Protein AF-A0A2N6NJZ2-F1 (afdb_monomer)

Organism: Beauveria bassiana (NCBI:txid176275)

Solvent-accessible surface area (backbone atoms only — not comparable to full-atom values): 13778 Å² total; per-residue (Å²): 112,69,44,76,41,41,63,70,52,54,52,50,48,62,69,64,75,53,86,62,46,53,55,54,51,56,74,52,29,42,64,30,90,81,32,30,24,29,39,51,65,62,53,49,50,54,50,50,58,59,46,68,73,33,91,92,53,85,87,74,81,66,58,45,74,70,50,70,47,94,94,34,39,36,36,28,38,44,71,66,88,73,79,50,68,48,79,43,78,50,95,76,85,82,82,83,64,63,96,80,25,53,57,61,56,64,47,60,81,46,98,64,94,82,88,86,81,85,70,79,62,39,74,52,80,39,65,34,60,48,37,69,63,45,98,86,65,52,59,43,74,76,61,76,65,56,44,81,45,73,41,79,45,84,82,30,37,38,38,35,38,40,33,62,43,65,54,62,50,71,36,84,86,75,77,42,80,43,82,45,93,57,70,84,40,59,35,24,48,22,40,41,37,33,38,54,69,57,53,52,52,39,70,75,40,55,84,47,46,64,60,49,40,54,74,55,36,70,69,53,68,80,59,36,56,68,79,66,77,94

Radius of gyration: 21.69 Å; Cα contacts (8 Å, |Δi|>4): 333; chains: 1; bounding box: 51×41×62 Å

Foldseek 3Di:
DKDKAAPVNLVVQVVVPQPCLSVQQQVQWFAADRITIHDPVSNVQSVVVSQVVDPVHDDDPQWAWAADDPVFWTWTFRPPPPTDIDIDGHPDDDFPPPDPTPVVVNCVVPDDDDDDDDDQKDKDKFKLFFADQDPVRDTHHPDDQRDWDWQDFPQKIKIWHKGFDFPFDCDPPVNHGDGDPDDGGIITIMMMMHGPVVVVVCVVPVVCQVVVCCVRPNPPCVRDPSVRSD

Nearest PDB structures (foldseek):
  4j34-assembly1_A  TM=8.068E-01  e=2.729E-11  Saccharomyces cerevisiae S288C
  4j33-assembly1_A  TM=7.878E-01  e=2.729E-11  Saccharomyces cerevisiae S288C
  8weq-assembly1_A  TM=6.249E-01  e=6.782E-03  Arthrobacter sp. PAMC25564
  6pvi-assembly1_A  TM=6.069E-01  e=7.710E-02  Penicillium fellutanum
  7ouj-assembly1_AAA  TM=5.854E-01  e=5.142E-02  Streptomyces collinus

InterPro domains:
  IPR036188 FAD/NAD(P)-binding domain superfamily [G3DSA:3.50.50.60] (1-230)
  IPR036188 FAD/NAD(P)-binding domain superfamily [SSF51905] (6-116)

Mean predicted aligned error: 7.93 Å

pLDDT: mean 84.84, std 14.07, range [43.28, 96.31]

Structure (mmCIF, N/CA/C/O backbone):
data_AF-A0A2N6NJZ2-F1
#
_entry.id   AF-A0A2N6NJZ2-F1
#
loop_
_atom_site.group_PDB
_atom_site.id
_atom_site.type_symbol
_atom_site.label_atom_id
_atom_site.label_alt_id
_atom_site.label_comp_id
_atom_site.label_asym_id
_atom_site.label_entity_id
_atom_site.label_seq_id
_atom_site.pdbx_PDB_ins_code
_atom_site.Cartn_x
_atom_site.Cartn_y
_atom_site.Cartn_z
_atom_site.occupancy
_atom_site.B_iso_or_equiv
_atom_site.auth_seq_id
_atom_site.auth_comp_id
_atom_site.auth_asym_id
_atom_site.auth_atom_id
_atom_site.pdbx_PDB_model_num
ATOM 1 N N . MET A 1 1 ? 1.590 5.007 -4.164 1.00 72.56 1 MET A N 1
ATOM 2 C CA . MET A 1 1 ? 1.412 3.550 -4.275 1.00 72.56 1 MET A CA 1
ATOM 3 C C . MET A 1 1 ? 0.002 3.205 -4.714 1.00 72.56 1 MET A C 1
ATOM 5 O O . MET A 1 1 ? -0.955 3.695 -4.119 1.00 72.56 1 MET A O 1
ATOM 9 N N . ASN A 1 2 ? -0.114 2.341 -5.722 1.00 83.88 2 ASN A N 1
ATOM 10 C CA . ASN A 1 2 ? -1.396 1.798 -6.165 1.00 83.88 2 ASN A CA 1
ATOM 11 C C . ASN A 1 2 ? -1.626 0.395 -5.619 1.00 83.88 2 ASN A C 1
ATOM 13 O O . ASN A 1 2 ? -0.690 -0.378 -5.433 1.00 83.88 2 ASN A O 1
ATOM 17 N N . LEU A 1 3 ? -2.897 0.056 -5.447 1.00 89.25 3 LEU A N 1
ATOM 18 C CA . LEU A 1 3 ? -3.375 -1.270 -5.107 1.00 89.25 3 LEU A CA 1
ATOM 19 C C . LEU A 1 3 ? -4.269 -1.797 -6.216 1.00 89.25 3 LEU A C 1
ATOM 21 O O . LEU A 1 3 ? -4.911 -1.048 -6.954 1.00 89.25 3 LEU A O 1
ATOM 25 N N . THR A 1 4 ? -4.333 -3.120 -6.276 1.00 92.12 4 THR A N 1
ATOM 26 C CA . THR A 1 4 ? -5.306 -3.833 -7.092 1.00 92.12 4 THR A CA 1
ATOM 27 C C . THR A 1 4 ? -6.411 -4.368 -6.189 1.00 92.12 4 THR A C 1
ATOM 29 O O . THR A 1 4 ? -6.153 -5.194 -5.313 1.00 92.12 4 THR A O 1
ATOM 32 N N . ILE A 1 5 ? -7.648 -3.923 -6.398 1.00 94.06 5 ILE A N 1
ATOM 33 C CA . ILE A 1 5 ? -8.829 -4.481 -5.740 1.00 94.06 5 ILE A CA 1
ATOM 34 C C . ILE A 1 5 ? -9.387 -5.589 -6.630 1.00 94.06 5 ILE A C 1
ATOM 36 O O . ILE A 1 5 ? -9.861 -5.337 -7.737 1.00 94.06 5 ILE A O 1
ATOM 40 N N . SER A 1 6 ? -9.352 -6.816 -6.117 1.00 94.56 6 SER A N 1
ATOM 41 C CA . SER A 1 6 ? -9.988 -7.976 -6.741 1.00 94.56 6 SER A CA 1
ATOM 42 C C . SER A 1 6 ? -11.435 -8.151 -6.285 1.00 94.56 6 SER A C 1
ATOM 44 O O . SER A 1 6 ? -11.926 -7.455 -5.391 1.00 94.56 6 SER A O 1
ATOM 46 N N . GLU A 1 7 ? -12.112 -9.156 -6.835 1.00 93.81 7 GLU A N 1
ATOM 47 C CA . GLU A 1 7 ? -13.494 -9.503 -6.489 1.00 93.81 7 GLU A CA 1
ATOM 48 C C . GLU A 1 7 ? -13.724 -9.708 -4.982 1.00 93.81 7 GLU A C 1
ATOM 50 O O . GLU A 1 7 ? -14.782 -9.355 -4.462 1.00 93.81 7 GLU A O 1
ATOM 55 N N . ARG A 1 8 ? -12.724 -10.196 -4.232 1.00 95.31 8 ARG A N 1
ATOM 56 C CA . ARG A 1 8 ? -12.838 -10.311 -2.767 1.00 95.31 8 ARG A CA 1
ATOM 57 C C . ARG A 1 8 ? -12.966 -8.943 -2.095 1.00 95.31 8 ARG A C 1
ATOM 59 O O . ARG A 1 8 ? -13.812 -8.781 -1.218 1.00 95.31 8 ARG A O 1
ATOM 66 N N . GLY A 1 9 ? -12.162 -7.970 -2.523 1.00 95.19 9 GLY A N 1
ATOM 67 C CA . GLY A 1 9 ? -12.218 -6.600 -2.013 1.00 95.19 9 GLY A CA 1
ATOM 68 C C . GLY A 1 9 ? -13.512 -5.898 -2.421 1.00 95.19 9 GLY A C 1
ATOM 69 O O . GLY A 1 9 ? -14.191 -5.329 -1.573 1.00 95.19 9 GLY A O 1
ATOM 70 N N . MET A 1 10 ? -13.929 -6.039 -3.683 1.00 93.88 10 MET A N 1
ATOM 71 C CA . MET A 1 10 ? -15.207 -5.492 -4.161 1.00 93.88 10 MET A CA 1
ATOM 72 C C . MET A 1 10 ? -16.406 -6.082 -3.409 1.00 93.88 10 MET A C 1
ATOM 74 O O . MET A 1 10 ? -17.326 -5.359 -3.027 1.00 93.88 10 MET A O 1
ATOM 78 N N . LYS A 1 11 ? -16.388 -7.390 -3.128 1.00 94.56 11 LYS A N 1
ATOM 79 C CA . LYS A 1 11 ? -17.417 -8.049 -2.317 1.00 94.56 11 LYS A CA 1
ATOM 80 C C . LYS A 1 11 ? -17.428 -7.549 -0.872 1.00 94.56 11 LYS A C 1
ATOM 82 O O . LYS A 1 11 ? -18.509 -7.413 -0.308 1.00 94.56 11 LYS A O 1
ATOM 87 N N . ALA A 1 12 ? -16.266 -7.280 -0.277 1.00 95.50 12 ALA A N 1
ATOM 88 C CA . ALA A 1 12 ? -16.186 -6.691 1.059 1.00 95.50 12 ALA A CA 1
ATOM 89 C C . ALA A 1 12 ? -16.774 -5.270 1.081 1.00 95.50 12 ALA A C 1
ATOM 91 O O . ALA A 1 12 ? -17.603 -4.981 1.937 1.00 95.50 12 ALA A O 1
ATOM 92 N N . LEU A 1 13 ? -16.443 -4.433 0.090 1.00 94.81 13 LEU A N 1
ATOM 93 C CA . LEU A 1 13 ? -17.015 -3.089 -0.060 1.00 94.81 13 LEU A CA 1
ATOM 94 C C . LEU A 1 13 ? -18.542 -3.127 -0.227 1.00 94.81 13 LEU A C 1
ATOM 96 O O . LEU A 1 13 ? -19.244 -2.356 0.416 1.00 94.81 13 LEU A O 1
ATOM 100 N N . ARG A 1 14 ? -19.074 -4.072 -1.018 1.00 93.31 14 ARG A N 1
ATOM 101 C CA . ARG A 1 14 ? -20.530 -4.290 -1.148 1.00 93.31 14 ARG A CA 1
ATOM 102 C C . ARG A 1 14 ? -21.203 -4.634 0.180 1.00 93.31 14 ARG A C 1
ATOM 104 O O . ARG A 1 14 ? -22.321 -4.203 0.425 1.00 93.31 14 ARG A O 1
ATOM 111 N N . LYS A 1 15 ? -20.530 -5.418 1.023 1.00 95.00 15 LYS A N 1
ATOM 112 C CA . LYS A 1 15 ? -21.045 -5.856 2.328 1.00 95.00 15 LYS A CA 1
ATOM 113 C C . LYS A 1 15 ? -20.959 -4.797 3.425 1.00 95.00 15 LYS A C 1
ATOM 115 O O . LYS A 1 15 ? -21.495 -5.031 4.498 1.00 95.00 15 LYS A O 1
ATOM 120 N N . ALA A 1 16 ? -20.284 -3.674 3.186 1.00 91.31 16 ALA A N 1
ATOM 121 C CA . ALA A 1 16 ? -20.210 -2.593 4.165 1.00 91.31 16 ALA A CA 1
ATOM 122 C C . ALA A 1 16 ? -21.545 -1.839 4.321 1.00 91.31 16 ALA A C 1
ATOM 124 O O . ALA A 1 16 ? -21.671 -1.036 5.240 1.00 91.31 16 ALA A O 1
ATOM 125 N N . GLU A 1 17 ? -22.507 -2.069 3.413 1.00 86.94 17 GLU A N 1
ATOM 126 C CA . GLU A 1 17 ? -23.847 -1.455 3.417 1.00 86.94 17 GLU A CA 1
ATOM 127 C C . GLU A 1 17 ? -23.816 0.084 3.482 1.00 86.94 17 GLU A C 1
ATOM 129 O O . GLU A 1 17 ? -24.785 0.728 3.872 1.00 86.94 17 GLU A O 1
ATOM 134 N N . GLN A 1 18 ? -22.698 0.685 3.060 1.00 89.12 18 GLN A N 1
ATOM 135 C CA . GLN A 1 18 ? -22.542 2.129 2.962 1.00 89.12 18 GLN A CA 1
ATOM 136 C C . GLN A 1 18 ? -23.033 2.618 1.598 1.00 89.12 18 GLN A C 1
ATOM 138 O O . GLN A 1 18 ? -22.519 2.144 0.573 1.00 89.12 18 GLN A O 1
ATOM 143 N N . PRO A 1 19 ? -23.979 3.576 1.560 1.00 82.56 19 PRO A N 1
ATOM 144 C CA . PRO A 1 19 ? -24.399 4.209 0.320 1.00 82.56 19 PRO A CA 1
ATOM 145 C C . PRO A 1 19 ? -23.190 4.784 -0.424 1.00 82.56 19 PRO A C 1
ATOM 147 O O . PRO A 1 19 ? -22.307 5.414 0.165 1.00 82.56 19 PRO A O 1
ATOM 150 N N . ASP A 1 20 ? -23.136 4.518 -1.726 1.00 88.50 20 ASP A N 1
ATOM 151 C CA . ASP A 1 20 ? -22.154 5.052 -2.672 1.00 88.50 20 ASP A CA 1
ATOM 152 C C . ASP A 1 20 ? -20.680 4.676 -2.442 1.00 88.50 20 ASP A C 1
ATOM 154 O O . ASP A 1 20 ? -19.854 5.006 -3.287 1.00 88.50 20 ASP A O 1
ATOM 158 N N . LEU A 1 21 ? -20.308 3.941 -1.382 1.00 91.69 21 LEU A N 1
ATOM 159 C CA . LEU A 1 21 ? -18.902 3.589 -1.118 1.00 91.69 21 LEU A CA 1
ATOM 160 C C . LEU A 1 21 ? -18.277 2.817 -2.288 1.00 91.69 21 LEU A C 1
ATOM 162 O O . LEU A 1 21 ? -17.210 3.185 -2.780 1.00 91.69 21 LEU A O 1
ATOM 166 N N . LEU A 1 22 ? -18.946 1.759 -2.759 1.00 92.44 22 LEU A N 1
ATOM 167 C CA . LEU A 1 22 ? -18.450 0.992 -3.902 1.00 92.44 22 LEU A CA 1
ATOM 168 C C . LEU A 1 22 ? -18.348 1.873 -5.153 1.00 92.44 22 LEU A C 1
ATOM 170 O O . LEU A 1 22 ? -17.356 1.784 -5.872 1.00 92.44 22 LEU A O 1
ATOM 174 N N . GLN A 1 23 ? -19.351 2.718 -5.397 1.00 91.06 23 GLN A N 1
ATOM 175 C CA . GLN A 1 23 ? -19.376 3.582 -6.572 1.00 91.06 23 GLN A CA 1
ATOM 176 C C . GLN A 1 23 ? -18.239 4.610 -6.525 1.00 91.06 23 GLN A C 1
ATOM 178 O O . GLN A 1 23 ? -17.495 4.725 -7.492 1.00 91.06 23 GLN A O 1
ATOM 183 N N . ARG A 1 24 ? -18.005 5.253 -5.371 1.00 89.56 24 ARG A N 1
ATOM 184 C CA . ARG A 1 24 ? -16.864 6.156 -5.137 1.00 89.56 24 ARG A CA 1
ATOM 185 C C . ARG A 1 24 ? -15.530 5.471 -5.424 1.00 89.56 24 ARG A C 1
ATOM 187 O O . ARG A 1 24 ? -14.671 6.049 -6.089 1.00 89.56 24 ARG A O 1
ATOM 194 N N . VAL A 1 25 ? -15.361 4.233 -4.953 1.00 91.44 25 VAL A N 1
ATOM 195 C CA . VAL A 1 25 ? -14.152 3.442 -5.218 1.00 91.44 25 VAL A CA 1
ATOM 196 C C . VAL A 1 25 ? -14.014 3.147 -6.712 1.00 91.44 25 VAL A C 1
ATOM 198 O O . VAL A 1 25 ? -12.937 3.363 -7.261 1.00 91.44 25 VAL A O 1
ATOM 201 N N . ILE A 1 26 ? -15.078 2.716 -7.395 1.00 90.44 26 ILE A N 1
ATOM 202 C CA . ILE A 1 26 ? -15.067 2.460 -8.846 1.00 90.44 26 ILE A CA 1
ATOM 203 C C . ILE A 1 26 ? -14.712 3.734 -9.628 1.00 90.44 26 ILE A C 1
ATOM 205 O O . ILE A 1 26 ? -13.840 3.699 -10.497 1.00 90.44 26 ILE A O 1
ATOM 209 N N . ASP A 1 27 ? -15.306 4.875 -9.282 1.00 88.06 27 ASP A N 1
ATOM 210 C CA . ASP A 1 27 ? -15.088 6.156 -9.962 1.00 88.06 27 ASP A CA 1
ATOM 211 C C . ASP A 1 27 ? -13.651 6.672 -9.783 1.00 88.06 27 ASP A C 1
ATOM 213 O O . ASP A 1 27 ? -13.058 7.267 -10.698 1.00 88.06 27 ASP A O 1
ATOM 217 N N . ALA A 1 28 ? -13.064 6.414 -8.613 1.00 86.12 28 ALA A N 1
ATOM 218 C CA . ALA A 1 28 ? -11.666 6.694 -8.306 1.00 86.12 28 ALA A CA 1
ATOM 219 C C . ALA A 1 28 ? -10.685 5.679 -8.925 1.00 86.12 28 ALA A C 1
ATOM 221 O O . ALA A 1 28 ? -9.491 5.962 -8.989 1.00 86.12 28 ALA A O 1
ATOM 222 N N . SER A 1 29 ? -11.169 4.538 -9.422 1.00 89.94 29 SER A N 1
ATOM 223 C CA . SER A 1 29 ? -10.338 3.444 -9.935 1.00 89.94 29 SER A CA 1
ATOM 224 C C . SER A 1 29 ? -10.217 3.421 -11.458 1.00 89.94 29 SER A C 1
ATOM 226 O O . SER A 1 29 ? -11.024 4.003 -12.185 1.00 89.94 29 SER A O 1
ATOM 228 N N . ILE A 1 30 ? -9.225 2.692 -11.965 1.00 89.69 30 ILE A N 1
ATOM 229 C CA . ILE A 1 30 ? -9.126 2.293 -13.371 1.00 89.69 30 ILE A CA 1
ATOM 230 C C . ILE A 1 30 ? -9.423 0.795 -13.466 1.00 89.69 30 ILE A C 1
ATOM 232 O O . ILE A 1 30 ? -8.696 0.002 -12.865 1.00 89.69 30 ILE A O 1
ATOM 236 N N . PRO A 1 31 ? -10.472 0.382 -14.195 1.00 90.12 31 PRO A N 1
ATOM 237 C CA . PRO A 1 31 ? -10.775 -1.030 -14.360 1.00 90.12 31 PRO A CA 1
ATOM 238 C C . PRO A 1 31 ? -9.770 -1.692 -15.304 1.00 90.12 31 PRO A C 1
ATOM 240 O O . PRO A 1 31 ? -9.423 -1.135 -16.349 1.00 90.12 31 PRO A O 1
ATOM 243 N N . PHE A 1 32 ? -9.336 -2.900 -14.965 1.00 86.00 32 PHE A N 1
ATOM 244 C CA . PHE A 1 32 ? -8.579 -3.764 -15.863 1.00 86.00 32 PHE A CA 1
ATOM 245 C C . PHE A 1 32 ? -8.960 -5.223 -15.611 1.00 86.00 32 PHE A C 1
ATOM 247 O O . PHE A 1 32 ? -8.916 -5.705 -14.479 1.00 86.00 32 PHE A O 1
ATOM 254 N N . GLU A 1 33 ? -9.368 -5.919 -16.673 1.00 83.69 33 GLU A N 1
ATOM 255 C CA . GLU A 1 33 ? -9.971 -7.255 -16.589 1.00 83.69 33 GLU A CA 1
ATOM 256 C C . GLU A 1 33 ? -11.087 -7.316 -15.522 1.00 83.69 33 GLU A C 1
ATOM 258 O O . GLU A 1 33 ? -12.095 -6.625 -15.646 1.00 83.69 33 GLU A O 1
ATOM 263 N N . ASN A 1 34 ? -10.892 -8.112 -14.463 1.00 87.00 34 ASN A N 1
ATOM 264 C CA . ASN A 1 34 ? -11.818 -8.289 -13.340 1.00 87.00 34 ASN A CA 1
ATOM 265 C C . ASN A 1 34 ? -11.349 -7.578 -12.057 1.00 87.00 34 ASN A C 1
ATOM 267 O O . ASN A 1 34 ? -11.788 -7.920 -10.957 1.00 87.00 34 ASN A O 1
ATOM 271 N N . ASN A 1 35 ? -10.422 -6.627 -12.181 1.00 92.19 35 ASN A N 1
ATOM 272 C CA . ASN A 1 35 ? -9.838 -5.905 -11.061 1.00 92.19 35 ASN A CA 1
ATOM 273 C C . ASN A 1 35 ? -9.949 -4.387 -11.243 1.00 92.19 35 ASN A C 1
ATOM 275 O O . ASN A 1 35 ? -10.186 -3.867 -12.335 1.00 92.19 35 ASN A O 1
ATOM 279 N N . LEU A 1 36 ? -9.737 -3.668 -10.144 1.00 93.00 36 LEU A N 1
ATOM 280 C CA . LEU A 1 36 ? -9.659 -2.213 -10.114 1.00 93.00 36 LEU A CA 1
ATOM 281 C C . LEU A 1 36 ? -8.265 -1.784 -9.657 1.00 93.00 36 LEU A C 1
ATOM 283 O O . LEU A 1 36 ? -7.798 -2.232 -8.613 1.00 93.00 36 LEU A O 1
ATOM 287 N N . ALA A 1 37 ? -7.616 -0.897 -10.405 1.00 92.38 37 ALA A N 1
ATOM 288 C CA . ALA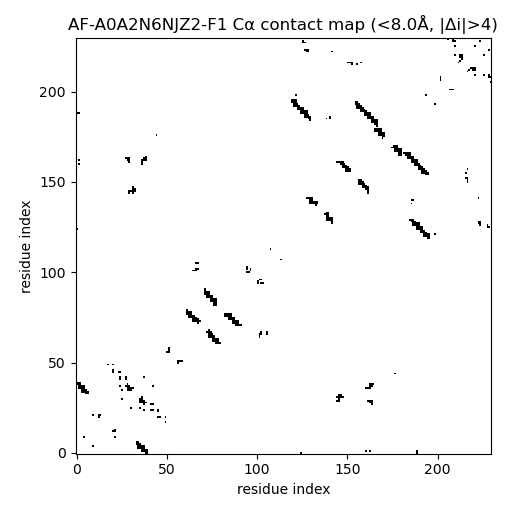 A 1 37 ? -6.428 -0.185 -9.952 1.00 92.38 37 ALA A CA 1
ATOM 289 C C . ALA A 1 37 ? -6.848 1.109 -9.253 1.00 92.38 37 ALA A C 1
ATOM 291 O O . ALA A 1 37 ? -7.526 1.940 -9.857 1.00 92.38 37 ALA A O 1
ATOM 292 N N . ILE A 1 38 ? -6.423 1.300 -8.010 1.00 90.62 38 ILE A N 1
ATOM 293 C CA . ILE A 1 38 ? -6.717 2.500 -7.223 1.00 90.62 38 ILE A CA 1
ATOM 294 C C . ILE A 1 38 ? -5.487 2.928 -6.433 1.00 90.62 38 ILE A C 1
ATOM 296 O O . ILE A 1 38 ? -4.709 2.092 -5.982 1.00 90.62 38 ILE A O 1
ATOM 300 N N . ASP A 1 39 ? -5.312 4.228 -6.242 1.00 87.56 39 ASP A N 1
ATOM 301 C CA . ASP A 1 39 ? -4.294 4.751 -5.336 1.00 87.56 39 ASP A CA 1
ATOM 302 C C . ASP A 1 39 ? -4.671 4.492 -3.863 1.00 87.56 39 ASP A C 1
ATOM 304 O O . ASP A 1 39 ? -5.828 4.674 -3.469 1.00 87.56 39 ASP A O 1
ATOM 308 N N . CYS A 1 40 ? -3.697 4.094 -3.033 1.00 87.00 40 CYS A N 1
ATOM 309 C CA . CYS A 1 40 ? -3.917 3.816 -1.607 1.00 87.00 40 CYS A CA 1
ATOM 310 C C . CYS A 1 40 ? -4.610 4.977 -0.884 1.00 87.00 40 CYS A C 1
ATOM 312 O O . CYS A 1 40 ? -5.516 4.751 -0.085 1.00 87.00 40 CYS A O 1
ATOM 314 N N . LYS A 1 41 ? -4.194 6.221 -1.155 1.00 85.25 41 LYS A N 1
ATOM 315 C CA . LYS A 1 41 ? -4.762 7.410 -0.513 1.00 85.25 41 LYS A CA 1
ATOM 316 C C . LYS A 1 41 ? -6.210 7.601 -0.946 1.00 85.25 41 LYS A C 1
ATOM 318 O O . LYS A 1 41 ? -7.052 7.884 -0.102 1.00 85.25 41 LYS A O 1
ATOM 323 N N . GLY A 1 42 ? -6.504 7.402 -2.231 1.00 84.31 42 GLY A N 1
ATOM 324 C CA . GLY A 1 42 ? -7.866 7.478 -2.761 1.00 84.31 42 GLY A CA 1
ATOM 325 C C . GLY A 1 42 ? -8.815 6.482 -2.090 1.00 84.31 42 GLY A C 1
ATOM 326 O O . GLY A 1 42 ? -9.907 6.863 -1.670 1.00 84.31 42 GLY A O 1
ATOM 327 N N . LEU A 1 43 ? -8.379 5.228 -1.925 1.00 90.56 43 LEU A N 1
ATOM 328 C CA . LEU A 1 43 ? -9.155 4.212 -1.209 1.00 90.56 43 LEU A CA 1
ATOM 329 C C . LEU A 1 43 ? -9.346 4.582 0.269 1.00 90.56 43 LEU A C 1
ATOM 331 O O . LEU A 1 43 ? -10.461 4.505 0.777 1.00 90.56 43 LEU A O 1
ATOM 335 N N . THR A 1 44 ? -8.278 5.004 0.949 1.00 91.19 44 THR A N 1
ATOM 336 C CA . THR A 1 44 ? -8.335 5.378 2.367 1.00 91.19 44 THR A CA 1
ATOM 337 C C . THR A 1 44 ? -9.248 6.579 2.610 1.00 91.19 44 THR A C 1
ATOM 339 O O . THR A 1 44 ? -10.078 6.492 3.508 1.00 91.19 44 THR A O 1
ATOM 342 N N . CYS A 1 45 ? -9.168 7.653 1.807 1.00 87.31 45 CYS A N 1
ATOM 343 C CA . CYS A 1 45 ? -10.104 8.784 1.921 1.00 87.31 45 CYS A CA 1
ATOM 344 C C . CYS A 1 45 ? -11.552 8.289 1.757 1.00 87.31 45 CYS A C 1
ATOM 346 O O . CYS A 1 45 ? -12.373 8.536 2.627 1.00 87.31 45 CYS A O 1
ATOM 348 N N . ALA A 1 46 ? -11.856 7.495 0.719 1.00 89.12 46 ALA A N 1
ATOM 349 C CA . ALA A 1 46 ? -13.221 7.007 0.491 1.00 89.12 46 ALA A CA 1
ATOM 350 C C . ALA A 1 46 ? -13.775 6.169 1.661 1.00 89.12 46 ALA A C 1
ATOM 352 O O . ALA A 1 46 ? -14.974 6.225 1.956 1.00 89.12 46 ALA A O 1
ATOM 353 N N . LEU A 1 47 ? -12.917 5.388 2.325 1.00 92.69 47 LEU A N 1
ATOM 354 C CA . LEU A 1 47 ? -13.280 4.628 3.520 1.00 92.69 47 LEU A CA 1
ATOM 355 C C . LEU A 1 47 ? -13.490 5.543 4.731 1.00 92.69 47 LEU A C 1
ATOM 357 O O . LEU A 1 47 ? -14.492 5.384 5.420 1.00 92.69 47 LEU A O 1
ATOM 361 N N . LEU A 1 48 ? -12.589 6.499 4.970 1.00 91.88 48 LEU A N 1
ATOM 362 C CA . LEU A 1 48 ? -12.692 7.451 6.079 1.00 91.88 48 LEU A CA 1
ATOM 363 C C . LEU A 1 48 ? -13.933 8.337 5.951 1.00 91.88 48 LEU A C 1
ATOM 365 O O . LEU A 1 48 ? -14.681 8.433 6.914 1.00 91.88 48 LEU A O 1
ATOM 369 N N . ASP A 1 49 ? -14.215 8.873 4.762 1.00 88.81 49 ASP A N 1
ATOM 370 C CA . ASP A 1 49 ? -15.419 9.672 4.496 1.00 88.81 49 ASP A CA 1
ATOM 371 C C . ASP A 1 49 ? -16.698 8.865 4.779 1.00 88.81 49 ASP A C 1
ATOM 373 O O . ASP A 1 49 ? -17.688 9.380 5.295 1.00 88.81 49 ASP A O 1
ATOM 377 N N . SER A 1 50 ? -16.678 7.563 4.464 1.00 90.56 50 SER A N 1
ATOM 378 C CA . SER A 1 50 ? -17.813 6.674 4.741 1.00 90.56 50 SER A CA 1
ATOM 379 C C . SER A 1 50 ? -17.959 6.364 6.232 1.00 90.56 50 SER A C 1
ATOM 381 O O . SER A 1 50 ? -19.073 6.153 6.696 1.00 90.56 50 SER A O 1
ATOM 383 N N . LEU A 1 51 ? -16.855 6.321 6.982 1.00 91.69 51 LEU A N 1
ATOM 384 C CA . LEU A 1 51 ? -16.876 6.131 8.433 1.00 91.69 51 LEU A CA 1
ATOM 385 C C . LEU A 1 51 ? -17.315 7.402 9.166 1.00 91.69 51 LEU A C 1
ATOM 387 O O . LEU A 1 51 ? -18.063 7.301 10.131 1.00 91.69 51 LEU A O 1
ATOM 391 N N . ASP A 1 52 ? -16.886 8.575 8.702 1.00 89.62 52 ASP A N 1
ATOM 392 C CA . ASP A 1 52 ? -17.232 9.873 9.294 1.00 89.62 52 ASP A CA 1
ATOM 393 C C . ASP A 1 52 ? -18.727 10.207 9.134 1.00 89.62 52 ASP A C 1
ATOM 395 O O . ASP A 1 52 ? -19.346 10.809 10.009 1.00 89.62 52 ASP A O 1
ATOM 399 N N . ALA A 1 53 ? -19.358 9.710 8.065 1.00 89.38 53 ALA A N 1
ATOM 400 C CA . ALA A 1 53 ? -20.803 9.815 7.864 1.00 89.38 53 ALA A CA 1
ATOM 401 C C . ALA A 1 53 ? -21.641 9.015 8.888 1.00 89.38 53 ALA A C 1
ATOM 403 O O . ALA A 1 53 ? -22.857 9.214 8.981 1.00 89.38 53 ALA A O 1
ATOM 404 N N . LEU A 1 54 ? -21.031 8.099 9.649 1.00 91.50 54 LEU A N 1
ATOM 405 C CA . LEU A 1 54 ? -21.723 7.257 10.623 1.00 91.50 54 LEU A CA 1
ATOM 406 C C . LEU A 1 54 ? -21.709 7.899 12.011 1.00 91.50 54 LEU A C 1
ATOM 408 O O . LEU A 1 54 ? -20.690 7.939 12.693 1.00 91.50 54 LEU A O 1
ATOM 412 N N . SER A 1 55 ? -22.882 8.315 12.496 1.00 94.00 55 SER A N 1
ATOM 413 C CA . SER A 1 55 ? -23.026 9.045 13.768 1.00 94.00 55 SER A CA 1
ATOM 414 C C . SER A 1 55 ? -22.567 8.279 15.017 1.00 94.00 55 SER A C 1
ATOM 416 O O . SER A 1 55 ? -22.375 8.870 16.078 1.00 94.00 55 SER A O 1
ATOM 418 N N . ASN A 1 56 ? -22.456 6.953 14.931 1.00 95.88 56 ASN A N 1
ATOM 419 C CA . ASN A 1 56 ? -22.012 6.078 16.015 1.00 95.88 56 ASN A CA 1
ATOM 420 C C . ASN A 1 56 ? -20.502 5.785 15.982 1.00 95.88 56 ASN A C 1
ATOM 422 O O . ASN A 1 56 ? -20.019 5.045 16.838 1.00 95.88 56 ASN A O 1
ATOM 426 N N . ILE A 1 57 ? -19.768 6.337 15.015 1.00 94.44 57 ILE A N 1
ATOM 427 C CA . ILE A 1 57 ? -18.320 6.196 14.892 1.00 94.44 57 ILE A CA 1
ATOM 428 C C . ILE A 1 57 ? -17.676 7.551 15.179 1.00 94.44 57 ILE A C 1
ATOM 430 O O . ILE A 1 57 ? -18.182 8.600 14.800 1.00 94.44 57 ILE A O 1
ATOM 434 N N . LYS A 1 58 ? -16.555 7.529 15.899 1.00 93.88 58 LYS A N 1
ATOM 435 C CA . LYS A 1 58 ? -15.709 8.703 16.126 1.00 93.88 58 LYS A CA 1
ATOM 436 C C . LYS A 1 58 ? -14.289 8.346 15.734 1.00 93.88 58 LYS A C 1
ATOM 438 O O . LYS A 1 58 ? -13.787 7.301 16.149 1.00 93.88 58 LYS A O 1
ATOM 443 N N . ILE A 1 59 ? -13.662 9.207 14.946 1.00 92.69 59 ILE A N 1
ATOM 444 C CA . ILE A 1 59 ? -12.300 9.016 14.454 1.00 92.69 59 ILE A CA 1
ATOM 445 C C . ILE A 1 59 ? -11.392 9.996 15.195 1.00 92.69 59 ILE A C 1
ATOM 447 O O . ILE A 1 59 ? -11.659 11.194 15.228 1.00 92.69 59 ILE A O 1
ATOM 451 N N . PHE A 1 60 ? -10.322 9.479 15.797 1.00 90.69 60 PHE A N 1
ATOM 452 C CA . PHE A 1 60 ? -9.331 10.272 16.521 1.00 90.69 60 PHE A CA 1
ATOM 453 C C . PHE A 1 60 ? -7.980 10.138 15.814 1.00 90.69 60 PHE A C 1
ATOM 455 O O . PHE A 1 60 ? -7.346 9.084 15.865 1.00 90.69 60 PHE A O 1
ATOM 462 N N . PHE A 1 61 ? -7.557 11.193 15.117 1.00 90.12 61 PHE A N 1
ATOM 463 C CA . PHE A 1 61 ? -6.227 11.276 14.503 1.00 90.12 61 PHE A CA 1
ATOM 464 C C . PHE A 1 61 ? -5.180 11.714 15.533 1.00 90.12 61 PHE A C 1
ATOM 466 O O . PHE A 1 61 ? -5.540 12.244 16.578 1.00 90.12 61 PHE A O 1
ATOM 473 N N . ASN A 1 62 ? -3.894 11.493 15.252 1.00 88.25 62 ASN A N 1
ATOM 474 C CA . ASN A 1 62 ? -2.770 11.832 16.146 1.00 88.25 62 ASN A CA 1
ATOM 475 C C . ASN A 1 62 ? -2.809 11.131 17.521 1.00 88.25 62 ASN A C 1
ATOM 477 O O . ASN A 1 62 ? -2.185 11.585 18.470 1.00 88.25 62 ASN A O 1
ATOM 481 N N . HIS A 1 63 ? -3.525 10.008 17.629 1.00 90.00 63 HIS A N 1
ATOM 482 C CA . HIS A 1 63 ? -3.588 9.188 18.840 1.00 90.00 63 HIS A CA 1
ATOM 483 C C . HIS A 1 63 ? -2.805 7.895 18.624 1.00 90.00 63 HIS A C 1
ATOM 485 O O . HIS A 1 63 ? -3.298 6.928 18.033 1.00 90.00 63 HIS A O 1
ATOM 491 N N . LYS A 1 64 ? -1.563 7.858 19.101 1.00 91.75 64 LYS A N 1
ATOM 492 C CA . LYS A 1 64 ? -0.692 6.697 18.947 1.00 91.75 64 LYS A CA 1
ATOM 493 C C . LYS A 1 64 ? -0.990 5.664 20.027 1.00 91.75 64 LYS A C 1
ATOM 495 O O . LYS A 1 64 ? -0.828 5.927 21.213 1.00 91.75 64 LYS A O 1
ATOM 500 N N . PHE A 1 65 ? -1.394 4.461 19.626 1.00 92.69 65 PHE A N 1
ATOM 501 C CA . PHE A 1 65 ? -1.596 3.354 20.560 1.00 92.69 65 PHE A CA 1
ATOM 502 C C . PHE A 1 65 ? -0.254 2.830 21.100 1.00 92.69 65 PHE A C 1
ATOM 504 O O . PHE A 1 65 ? 0.630 2.454 20.326 1.00 92.69 65 PHE A O 1
ATOM 511 N N . VAL A 1 66 ? -0.122 2.770 22.428 1.00 91.94 66 VAL A N 1
ATOM 512 C CA . VAL A 1 66 ? 1.122 2.384 23.117 1.00 91.94 66 VAL A CA 1
ATOM 513 C C . VAL A 1 66 ? 1.013 0.989 23.719 1.00 91.94 66 VAL A C 1
ATOM 515 O O . VAL A 1 66 ? 1.857 0.118 23.489 1.00 91.94 66 VAL A O 1
ATOM 518 N N . ARG A 1 67 ? -0.026 0.765 24.525 1.00 90.94 67 ARG A N 1
ATOM 519 C CA . ARG A 1 67 ? -0.172 -0.457 25.319 1.00 90.94 67 ARG A CA 1
ATOM 520 C C . ARG A 1 67 ? -1.633 -0.747 25.607 1.00 90.94 67 ARG A C 1
ATOM 522 O O . ARG A 1 67 ? -2.427 0.164 25.815 1.00 90.94 67 ARG A O 1
ATOM 529 N N . VAL A 1 68 ? -1.961 -2.030 25.704 1.00 91.50 68 VAL A N 1
ATOM 530 C CA . VAL A 1 68 ? -3.244 -2.504 26.225 1.00 91.50 68 VAL A CA 1
ATOM 531 C C . VAL A 1 68 ? -3.029 -3.223 27.549 1.00 91.50 68 VAL A C 1
ATOM 533 O O . VAL A 1 68 ? -2.121 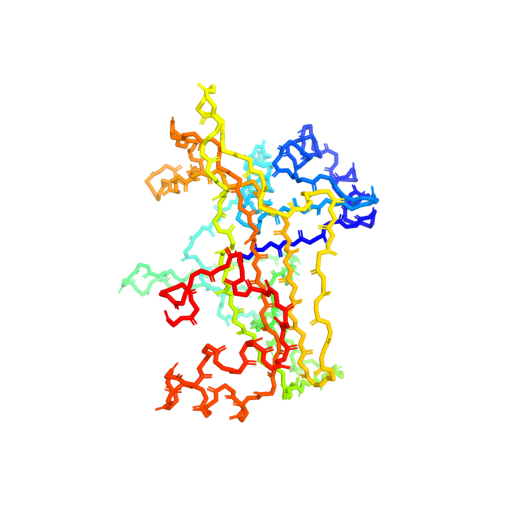-4.039 27.694 1.00 91.50 68 VAL A O 1
ATOM 536 N N . ASN A 1 69 ? -3.883 -2.917 28.513 1.00 88.81 69 ASN A N 1
ATOM 537 C CA . ASN A 1 69 ? -4.154 -3.759 29.656 1.00 88.81 69 ASN A CA 1
ATOM 538 C C . ASN A 1 69 ? -5.361 -4.642 29.314 1.00 88.81 69 ASN A C 1
ATOM 540 O O . ASN A 1 69 ? -6.471 -4.148 29.101 1.00 88.81 69 ASN A O 1
ATOM 544 N N . PHE A 1 70 ? -5.157 -5.959 29.283 1.00 83.62 70 PHE A N 1
ATOM 545 C CA . PHE A 1 70 ? -6.210 -6.922 28.945 1.00 83.62 70 PHE A CA 1
ATOM 546 C C . PHE A 1 70 ? -7.352 -6.986 29.976 1.00 83.62 70 PHE A C 1
ATOM 548 O O . PHE A 1 70 ? -8.337 -7.678 29.743 1.00 83.62 70 PHE A O 1
ATOM 555 N N . HIS A 1 71 ? -7.267 -6.223 31.070 1.00 85.56 71 HIS A N 1
ATOM 556 C CA . HIS A 1 71 ? -8.379 -5.948 31.982 1.00 85.56 71 HIS A CA 1
ATOM 557 C C . HIS A 1 71 ? -9.322 -4.818 31.507 1.00 85.56 71 HIS A C 1
ATOM 559 O O . HIS A 1 71 ? -10.173 -4.383 32.279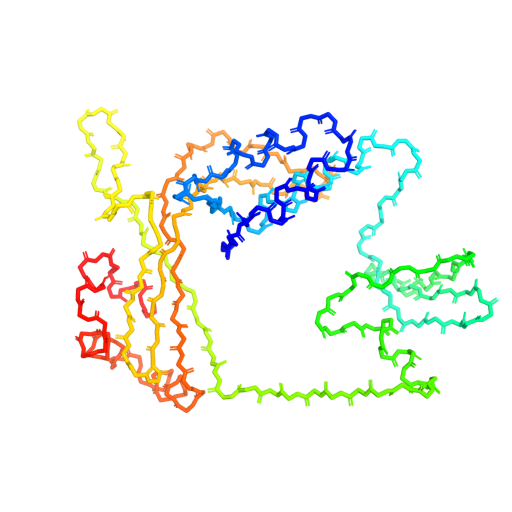 1.00 85.56 71 HIS A O 1
ATOM 565 N N . GLY A 1 72 ? -9.193 -4.351 30.258 1.00 92.25 72 GLY A N 1
ATOM 566 C CA . GLY A 1 72 ? -10.156 -3.447 29.614 1.00 92.25 72 GLY A CA 1
ATOM 567 C C . GLY A 1 72 ? -9.722 -1.983 29.531 1.00 92.25 72 GLY A C 1
ATOM 568 O O . GLY A 1 72 ? -10.581 -1.103 29.461 1.00 92.25 72 GLY A O 1
ATOM 569 N N . THR A 1 73 ? -8.413 -1.696 29.555 1.00 94.44 73 THR A N 1
ATOM 570 C CA . THR A 1 73 ? -7.900 -0.327 29.357 1.00 94.44 73 THR A CA 1
ATOM 571 C C . THR A 1 73 ? -6.803 -0.251 28.301 1.00 94.44 73 THR A C 1
ATOM 573 O O . THR A 1 73 ? -5.987 -1.158 28.149 1.00 94.44 73 THR A O 1
ATOM 576 N N . ALA A 1 74 ? -6.810 0.817 27.510 1.00 94.44 74 ALA A N 1
ATOM 577 C CA . ALA A 1 74 ? -5.871 1.074 26.426 1.00 94.44 74 ALA A CA 1
ATOM 578 C C . ALA A 1 74 ? -5.216 2.438 26.629 1.00 94.44 74 ALA A C 1
ATOM 580 O O . ALA A 1 74 ? -5.899 3.407 26.948 1.00 94.44 74 ALA A O 1
ATOM 581 N N . LEU A 1 75 ? -3.903 2.503 26.436 1.00 93.38 75 LEU A N 1
ATOM 582 C CA . LEU A 1 75 ? -3.123 3.724 26.571 1.00 93.38 75 LEU A CA 1
ATOM 583 C C . LEU A 1 75 ? -2.775 4.282 25.193 1.00 93.38 75 LEU A C 1
ATOM 585 O O . LEU A 1 75 ? -2.198 3.571 24.359 1.00 93.38 75 LEU A O 1
ATOM 589 N N . PHE A 1 76 ? -3.085 5.558 25.002 1.00 92.56 76 PHE A N 1
ATOM 590 C CA . PHE A 1 76 ? -2.749 6.331 23.816 1.00 92.56 76 PHE A CA 1
ATOM 591 C C . PHE A 1 76 ? -1.882 7.529 24.196 1.00 92.56 76 PHE A C 1
ATOM 593 O O . PHE A 1 76 ? -2.083 8.133 25.247 1.00 92.56 76 PHE A O 1
ATOM 600 N N . GLU A 1 77 ? -0.931 7.869 23.338 1.00 89.94 77 GLU A N 1
ATOM 601 C CA . GLU A 1 77 ? -0.157 9.107 23.403 1.00 89.94 77 GLU A CA 1
ATOM 602 C C . GLU A 1 77 ? -0.668 10.069 22.329 1.00 89.94 77 GLU A C 1
ATOM 604 O O . GLU A 1 77 ? -0.852 9.663 21.178 1.00 89.94 77 GLU A O 1
ATOM 609 N N . ASP A 1 78 ? -0.901 11.322 22.717 1.00 80.44 78 ASP A N 1
ATOM 610 C CA . ASP A 1 78 ? -1.110 12.421 21.776 1.00 80.44 78 ASP A CA 1
ATOM 611 C C . ASP A 1 78 ? 0.254 12.891 21.240 1.00 80.44 78 ASP A C 1
ATOM 613 O O . ASP A 1 78 ? 1.212 13.034 22.007 1.00 80.44 78 ASP A O 1
ATOM 617 N N . GLU A 1 79 ? 0.368 13.088 19.925 1.00 66.19 79 GLU A N 1
ATOM 618 C CA . GLU A 1 79 ? 1.592 13.610 19.301 1.00 66.19 79 GLU A CA 1
ATOM 619 C C . GLU A 1 79 ? 1.794 15.117 19.539 1.00 66.19 79 GLU A C 1
ATOM 621 O O . GLU A 1 79 ? 2.904 15.619 19.336 1.00 66.19 79 GLU A O 1
ATOM 626 N N . ASP A 1 80 ? 0.782 15.843 20.029 1.00 64.25 80 ASP A N 1
ATOM 627 C CA . ASP A 1 80 ? 0.973 17.210 20.507 1.00 64.25 80 ASP A CA 1
ATOM 628 C C . ASP A 1 80 ? 1.848 17.190 21.775 1.00 64.25 80 ASP A C 1
ATOM 630 O O . ASP A 1 80 ? 1.405 16.827 22.861 1.00 64.25 80 ASP A O 1
ATOM 634 N N . TRP A 1 81 ? 3.116 17.586 21.588 1.00 51.53 81 TRP A N 1
ATOM 635 C CA . TRP A 1 81 ? 4.320 17.677 22.445 1.00 51.53 81 TRP A CA 1
ATOM 636 C C . TRP A 1 81 ? 4.198 17.950 23.961 1.00 51.53 81 TRP A C 1
ATOM 638 O O . TRP A 1 81 ? 5.208 17.981 24.663 1.00 51.53 81 TRP A O 1
ATOM 648 N N . LEU A 1 82 ? 2.998 18.132 24.497 1.00 56.28 82 LEU A N 1
ATOM 649 C CA . LEU A 1 82 ? 2.680 18.255 25.914 1.00 56.28 82 LEU A CA 1
ATOM 650 C C . LEU A 1 82 ? 2.205 16.921 26.514 1.00 56.28 82 LEU A C 1
ATOM 652 O O . LEU A 1 82 ? 1.246 16.923 27.265 1.00 56.28 82 LEU A O 1
ATOM 656 N N . SER A 1 83 ? 2.852 15.793 26.201 1.00 58.53 83 SER A N 1
ATOM 657 C CA . SER A 1 83 ? 2.871 14.549 27.007 1.00 58.53 83 SER A CA 1
ATOM 658 C C . SER A 1 83 ? 1.585 14.187 27.782 1.00 58.53 83 SER A C 1
ATOM 660 O O . SER A 1 83 ? 1.647 13.820 28.958 1.00 58.53 83 SER A O 1
ATOM 662 N N . HIS A 1 84 ? 0.415 14.282 27.149 1.00 69.75 84 HIS A N 1
ATOM 663 C CA . HIS A 1 84 ? -0.832 13.801 27.730 1.00 69.75 84 HIS A CA 1
ATOM 664 C C . HIS A 1 84 ? -1.088 12.399 27.189 1.00 69.75 84 HIS A C 1
ATOM 666 O O . HIS A 1 84 ? -1.464 12.206 26.036 1.00 69.75 84 HIS A O 1
ATOM 672 N N . SER A 1 85 ? -0.856 11.398 28.034 1.00 80.12 85 SER A N 1
ATOM 673 C CA . SER A 1 85 ? -1.291 10.037 27.757 1.00 80.12 85 SER A CA 1
ATOM 674 C C . SER A 1 85 ? -2.761 9.890 28.147 1.00 80.12 85 SER A C 1
ATOM 676 O O . SER A 1 85 ? -3.122 10.173 29.292 1.00 80.12 85 SER A O 1
ATOM 678 N N . ALA A 1 86 ? -3.600 9.427 27.227 1.00 86.31 86 ALA A N 1
ATOM 679 C CA . ALA A 1 86 ? -5.010 9.158 27.472 1.00 86.31 86 ALA A CA 1
ATOM 680 C C . ALA A 1 86 ? -5.228 7.661 27.725 1.00 86.31 86 ALA A C 1
ATOM 682 O O . ALA A 1 86 ? -4.894 6.820 26.887 1.00 86.31 86 ALA A O 1
ATOM 683 N N . GLU A 1 87 ? -5.810 7.322 28.876 1.00 91.44 87 GLU A N 1
ATOM 684 C CA . GLU A 1 87 ? -6.270 5.963 29.161 1.00 91.44 87 GLU A CA 1
ATOM 685 C C . GLU A 1 87 ? -7.758 5.834 28.823 1.00 91.44 87 GLU A C 1
ATOM 687 O O . GLU A 1 87 ? -8.606 6.558 29.347 1.00 91.44 87 GLU A O 1
ATOM 692 N N . VAL A 1 88 ? -8.078 4.894 27.938 1.00 93.25 88 VAL A N 1
ATOM 693 C CA . VAL A 1 88 ? -9.427 4.663 27.418 1.00 93.25 88 VAL A CA 1
ATOM 694 C C . VAL A 1 88 ? -9.908 3.286 27.854 1.00 93.25 88 VAL A C 1
ATOM 696 O O . VAL A 1 88 ? -9.215 2.286 27.668 1.00 93.25 88 VAL A O 1
ATOM 699 N N . LYS A 1 89 ? -11.114 3.224 28.424 1.00 96.19 89 LYS A N 1
ATOM 700 C CA . LYS A 1 89 ? -11.788 1.963 28.761 1.00 96.19 89 LYS A CA 1
ATOM 701 C C . LYS A 1 89 ? -12.490 1.394 27.534 1.00 96.19 89 LYS A C 1
ATOM 703 O O . LYS A 1 89 ? -13.083 2.151 26.769 1.00 96.19 89 LYS A O 1
ATOM 708 N N . PHE A 1 90 ? -12.448 0.077 27.366 1.00 94.94 90 PHE A N 1
ATOM 709 C CA . PHE A 1 90 ? -13.102 -0.601 26.249 1.00 94.94 90 PHE A CA 1
ATOM 710 C C . PHE A 1 90 ? -13.622 -1.984 26.651 1.00 94.94 90 PHE A C 1
ATOM 712 O O . PHE A 1 90 ? -13.026 -2.659 27.489 1.00 94.94 90 PHE A O 1
ATOM 719 N N . ASP A 1 91 ? -14.690 -2.425 25.986 1.00 95.69 91 ASP A N 1
ATOM 720 C CA . ASP A 1 91 ? -15.209 -3.795 26.097 1.00 95.69 91 ASP A CA 1
ATOM 721 C C . ASP A 1 91 ? -14.584 -4.727 25.046 1.00 95.69 91 ASP A C 1
ATOM 723 O O . ASP A 1 91 ? -14.340 -5.906 25.298 1.00 95.69 91 ASP A O 1
ATOM 727 N N . MET A 1 92 ? -14.289 -4.190 23.857 1.00 93.38 92 MET A N 1
ATOM 728 C CA . MET A 1 92 ? -13.659 -4.910 22.751 1.00 93.38 92 MET A CA 1
ATOM 729 C C . MET A 1 92 ? -12.632 -4.026 22.030 1.00 93.38 92 MET A C 1
ATOM 731 O O . MET A 1 92 ? -12.868 -2.841 21.810 1.00 93.38 92 MET A O 1
ATOM 735 N N . MET A 1 93 ? -11.505 -4.621 21.628 1.00 92.19 93 MET A N 1
ATOM 736 C CA . MET A 1 93 ? -10.464 -3.971 20.827 1.00 92.19 93 MET A CA 1
ATOM 737 C C . MET A 1 93 ? -10.227 -4.755 19.532 1.00 92.19 93 MET A C 1
ATOM 739 O O . MET A 1 93 ? -10.022 -5.969 19.562 1.00 92.19 93 MET A O 1
ATOM 743 N N . LEU A 1 94 ? -10.209 -4.048 18.401 1.00 94.12 94 LEU A N 1
ATOM 744 C CA . LEU A 1 94 ? -9.861 -4.589 17.087 1.00 94.12 94 LEU A CA 1
ATOM 745 C C . LEU A 1 94 ? -8.494 -4.044 16.651 1.00 94.12 94 LEU A C 1
ATOM 747 O O . LEU A 1 94 ? -8.338 -2.844 16.443 1.00 94.12 94 LEU A O 1
ATOM 751 N N . GLY A 1 95 ? -7.499 -4.924 16.507 1.00 93.50 95 GLY A N 1
ATOM 752 C CA . GLY A 1 95 ? -6.155 -4.561 16.044 1.00 93.50 95 GLY A CA 1
ATOM 753 C C . GLY A 1 95 ? -6.063 -4.508 14.520 1.00 93.50 95 GLY A C 1
ATOM 754 O O . GLY A 1 95 ? -5.775 -5.524 13.890 1.00 93.50 95 GLY A O 1
ATOM 755 N N . ALA A 1 96 ? -6.303 -3.331 13.938 1.00 95.56 96 ALA A N 1
ATOM 756 C CA . ALA A 1 96 ? -6.155 -3.048 12.504 1.00 95.56 96 ALA A CA 1
ATOM 757 C C . ALA A 1 96 ? -4.955 -2.116 12.208 1.00 95.56 96 ALA A C 1
ATOM 759 O O . ALA A 1 96 ? -4.959 -1.354 11.248 1.00 95.56 96 ALA A O 1
ATOM 760 N N . ASP A 1 97 ? -3.913 -2.190 13.038 1.00 94.50 97 ASP A N 1
ATOM 761 C CA . ASP A 1 97 ? -2.725 -1.320 13.084 1.00 94.50 97 ASP A CA 1
ATOM 762 C C . ASP A 1 97 ? -1.543 -1.817 12.216 1.00 94.50 97 ASP A C 1
ATOM 764 O O . ASP A 1 97 ? -0.391 -1.425 12.397 1.00 94.50 97 ASP A O 1
ATOM 768 N N . GLY A 1 98 ? -1.826 -2.675 11.233 1.00 94.44 98 GLY A N 1
ATOM 769 C CA . GLY A 1 98 ? -0.905 -3.002 10.142 1.00 94.44 98 GLY A CA 1
ATOM 770 C C . GLY A 1 98 ? 0.228 -3.992 10.458 1.00 94.44 98 GLY A C 1
ATOM 771 O O . GLY A 1 98 ? 0.210 -4.776 11.416 1.00 94.44 98 GLY A O 1
ATOM 772 N N . ALA A 1 99 ? 1.234 -4.004 9.576 1.00 94.00 99 ALA A N 1
ATOM 773 C CA . ALA A 1 99 ? 2.314 -4.992 9.588 1.00 94.00 99 ALA A CA 1
ATOM 774 C C . ALA A 1 99 ? 3.205 -4.910 10.838 1.00 94.00 99 ALA A C 1
ATOM 776 O O . ALA A 1 99 ? 3.681 -5.944 11.291 1.00 94.00 99 ALA A O 1
ATOM 777 N N . HIS A 1 100 ? 3.356 -3.738 11.459 1.00 92.25 100 HIS A N 1
ATOM 778 C CA . HIS A 1 100 ? 4.107 -3.543 12.710 1.00 92.25 100 HIS A CA 1
ATOM 779 C C . HIS A 1 100 ? 3.191 -3.329 13.927 1.00 92.25 100 HIS A C 1
ATOM 781 O O . HIS A 1 100 ? 3.528 -2.587 14.839 1.00 92.25 100 HIS A O 1
ATOM 787 N N . SER A 1 101 ? 2.037 -4.003 13.931 1.00 93.81 101 SER A N 1
ATOM 788 C CA . SER A 1 101 ? 1.004 -3.923 14.969 1.00 93.81 101 SER A CA 1
ATOM 789 C C . SER A 1 101 ? 1.538 -3.954 16.410 1.00 93.81 101 SER A C 1
ATOM 791 O O . SER A 1 101 ? 2.085 -4.964 16.878 1.00 93.81 101 SER A O 1
ATOM 793 N N . THR A 1 102 ? 1.281 -2.869 17.137 1.00 93.19 102 THR A N 1
ATOM 794 C CA . THR A 1 102 ? 1.498 -2.747 18.580 1.00 93.19 102 THR A CA 1
ATOM 795 C C . THR A 1 102 ? 0.486 -3.598 19.347 1.00 93.19 102 THR A C 1
ATOM 797 O O . THR A 1 102 ? 0.833 -4.187 20.374 1.00 93.19 102 THR A O 1
ATOM 800 N N . VAL A 1 103 ? -0.749 -3.747 18.848 1.00 92.31 103 VAL A N 1
ATOM 801 C CA . VAL A 1 103 ? -1.748 -4.650 19.450 1.00 92.31 103 VAL A CA 1
ATOM 802 C C . VAL A 1 103 ? -1.223 -6.085 19.447 1.00 92.31 103 VAL A C 1
ATOM 804 O O . VAL A 1 103 ? -1.155 -6.734 20.493 1.00 92.31 103 VAL A O 1
ATOM 807 N N . ARG A 1 104 ? -0.756 -6.571 18.291 1.00 91.56 104 ARG A N 1
ATOM 808 C CA . ARG A 1 104 ? -0.181 -7.913 18.156 1.00 91.56 104 ARG A CA 1
ATOM 809 C C . ARG A 1 104 ? 1.060 -8.079 19.022 1.00 91.56 104 ARG A C 1
ATOM 811 O O . ARG A 1 104 ? 1.220 -9.143 19.612 1.00 91.56 104 ARG A O 1
ATOM 818 N N . TYR A 1 105 ? 1.909 -7.054 19.121 1.00 90.38 105 TYR A N 1
ATOM 819 C CA . TYR A 1 105 ? 3.073 -7.061 20.008 1.00 90.38 105 TYR A CA 1
ATOM 820 C C . TYR A 1 105 ? 2.679 -7.277 21.477 1.00 90.38 105 TYR A C 1
ATOM 822 O O . TYR A 1 105 ? 3.203 -8.189 22.112 1.00 90.38 105 TYR A O 1
ATOM 830 N N . ASN A 1 106 ? 1.704 -6.521 21.990 1.00 89.06 106 ASN A N 1
ATOM 831 C CA . ASN A 1 106 ? 1.218 -6.665 23.368 1.00 89.06 106 ASN A CA 1
ATOM 832 C C . ASN A 1 106 ? 0.576 -8.035 23.627 1.00 89.06 106 ASN A C 1
ATOM 834 O O . ASN A 1 106 ? 0.654 -8.573 24.729 1.00 89.06 106 ASN A O 1
ATOM 838 N N . MET A 1 107 ? -0.017 -8.643 22.600 1.00 87.56 107 MET A N 1
ATOM 839 C CA . MET A 1 107 ? -0.587 -9.980 22.712 1.00 87.56 107 MET A CA 1
ATOM 840 C C . MET A 1 107 ? 0.446 -11.115 22.628 1.00 87.56 107 MET A C 1
ATOM 842 O O . MET A 1 107 ? 0.077 -12.250 22.913 1.00 87.56 107 MET A O 1
ATOM 846 N N . LYS A 1 108 ? 1.721 -10.863 22.289 1.00 79.38 108 LYS A N 1
ATOM 847 C CA . LYS A 1 108 ? 2.769 -11.911 22.298 1.00 79.38 108 LYS A CA 1
ATOM 848 C C . LYS A 1 108 ? 3.000 -12.519 23.684 1.00 79.38 108 LYS A C 1
ATOM 850 O O . LYS A 1 108 ? 3.530 -13.616 23.785 1.00 79.38 108 LYS A O 1
ATOM 855 N N . VAL A 1 109 ? 2.591 -11.814 24.739 1.00 71.19 109 VAL A N 1
ATOM 856 C CA . VAL A 1 109 ? 2.622 -12.310 26.123 1.00 71.19 109 VAL A CA 1
ATOM 857 C C . VAL A 1 109 ? 1.592 -13.430 26.344 1.00 71.19 109 VAL A C 1
ATOM 859 O O . VAL A 1 109 ? 1.756 -14.255 27.236 1.00 71.19 109 VAL A O 1
ATOM 862 N N . SER A 1 110 ? 0.549 -13.504 25.510 1.00 68.75 110 SER A N 1
ATOM 863 C CA . SER A 1 110 ? -0.368 -14.647 25.465 1.00 68.75 110 SER A CA 1
ATOM 864 C C . SER A 1 110 ? 0.189 -15.714 24.520 1.00 68.75 110 SER A C 1
ATOM 866 O O . SER A 1 110 ? 0.584 -15.376 23.407 1.00 68.75 110 SER A O 1
ATOM 868 N N . CYS A 1 111 ? 0.239 -16.978 24.956 1.00 66.69 111 CYS A N 1
ATOM 869 C CA . CYS A 1 111 ? 0.815 -18.113 24.223 1.00 66.69 111 CYS A CA 1
ATOM 870 C C . CYS A 1 111 ? 0.238 -18.251 22.806 1.00 66.69 111 CYS A C 1
ATOM 872 O O . CYS A 1 111 ? -0.792 -18.894 22.603 1.00 66.69 111 CYS A O 1
ATOM 874 N N . ARG A 1 112 ? 0.899 -17.633 21.826 1.00 79.75 112 ARG A N 1
ATOM 875 C CA . ARG A 1 112 ? 0.523 -17.670 20.417 1.00 79.75 112 ARG A CA 1
ATOM 876 C C . ARG A 1 112 ? 1.743 -17.916 19.559 1.00 79.75 112 ARG A C 1
ATOM 878 O O . ARG A 1 112 ? 2.787 -17.302 19.774 1.00 79.75 112 ARG A O 1
ATOM 885 N N . ASP A 1 113 ? 1.564 -18.752 18.550 1.00 89.25 113 ASP A N 1
ATOM 886 C CA . ASP A 1 113 ? 2.581 -18.972 17.536 1.00 89.25 113 ASP A CA 1
ATOM 887 C C . ASP A 1 113 ? 2.764 -17.697 16.703 1.00 89.25 113 ASP A C 1
ATOM 889 O O . ASP A 1 113 ? 1.799 -17.073 16.247 1.00 89.25 113 ASP A O 1
ATOM 893 N N . TYR A 1 114 ? 4.018 -17.275 16.538 1.00 89.81 114 TYR A N 1
ATOM 894 C CA . TYR A 1 114 ? 4.381 -16.079 15.786 1.00 89.81 114 TYR A CA 1
ATOM 895 C C . TYR A 1 114 ? 5.697 -16.295 15.041 1.00 89.81 114 TYR A C 1
ATOM 897 O O . TYR A 1 114 ? 6.718 -16.594 15.656 1.00 89.81 114 TYR A O 1
ATOM 905 N N . GLN A 1 115 ? 5.683 -16.051 13.732 1.00 90.69 115 GLN A N 1
ATOM 906 C CA . GLN A 1 115 ? 6.869 -16.031 12.880 1.00 90.69 115 GLN A CA 1
ATOM 907 C C . GLN A 1 115 ? 6.946 -14.690 12.148 1.00 90.69 115 GLN A C 1
ATOM 909 O O . GLN A 1 115 ? 5.930 -14.139 11.721 1.00 90.69 115 GLN A O 1
ATOM 914 N N . HIS A 1 116 ? 8.159 -14.158 12.017 1.00 91.75 116 HIS A N 1
ATOM 915 C CA . HIS A 1 116 ? 8.444 -12.969 11.225 1.00 91.75 116 HIS A CA 1
ATOM 916 C C . HIS A 1 116 ? 9.779 -13.157 10.519 1.00 91.75 116 HIS A C 1
ATOM 918 O O . HIS A 1 116 ? 10.786 -13.425 11.168 1.00 91.75 116 HIS A O 1
ATOM 924 N N . GLU A 1 117 ? 9.761 -13.000 9.203 1.00 95.12 117 GLU A N 1
ATOM 925 C CA . GLU A 1 117 ? 10.923 -13.094 8.336 1.00 95.12 117 GLU A CA 1
ATOM 926 C C . GLU A 1 117 ? 10.907 -11.902 7.383 1.00 95.12 117 GLU A C 1
ATOM 928 O O . GLU A 1 117 ? 9.877 -11.597 6.777 1.00 95.12 117 GLU A O 1
ATOM 933 N N . TYR A 1 118 ? 12.044 -11.221 7.274 1.00 93.06 118 TYR A N 1
ATOM 934 C CA . TYR A 1 118 ? 12.262 -10.246 6.216 1.00 93.06 118 TYR A CA 1
ATOM 935 C C . TYR A 1 118 ? 12.854 -10.978 5.019 1.00 93.06 118 TYR A C 1
ATOM 937 O O . TYR A 1 118 ? 13.907 -11.600 5.135 1.00 93.06 118 TYR A O 1
ATOM 945 N N . ILE A 1 119 ? 12.175 -10.893 3.880 1.00 93.81 119 ILE A N 1
ATOM 946 C CA . ILE A 1 119 ? 12.667 -11.457 2.624 1.00 93.81 119 ILE A CA 1
ATOM 947 C C . ILE A 1 119 ? 13.702 -10.515 1.995 1.00 93.81 119 ILE A C 1
ATOM 949 O O . ILE A 1 119 ? 13.584 -9.293 2.119 1.00 93.81 119 ILE A O 1
ATOM 953 N N . ASP A 1 120 ? 14.690 -11.070 1.288 1.00 93.94 120 ASP A N 1
ATOM 954 C CA . ASP A 1 120 ? 15.674 -10.298 0.508 1.00 93.94 120 ASP A CA 1
ATOM 955 C C . ASP A 1 120 ? 15.066 -9.803 -0.816 1.00 93.94 120 ASP A C 1
ATOM 957 O O . ASP A 1 120 ? 15.473 -10.173 -1.914 1.00 93.94 120 ASP A O 1
ATOM 961 N N . LEU A 1 121 ? 14.012 -8.998 -0.701 1.00 93.44 121 LEU A N 1
ATOM 962 C CA . LEU A 1 121 ? 13.336 -8.371 -1.824 1.00 93.44 121 LEU A CA 1
ATOM 963 C C . LEU A 1 121 ? 12.915 -6.965 -1.425 1.00 93.44 121 LEU A C 1
ATOM 965 O O . LEU A 1 121 ? 12.047 -6.761 -0.578 1.00 93.44 121 LEU A O 1
ATOM 969 N N . PHE A 1 122 ? 13.556 -5.988 -2.042 1.00 95.00 122 PHE A N 1
ATOM 970 C CA . PHE A 1 122 ? 13.297 -4.578 -1.818 1.00 95.00 122 PHE A CA 1
ATOM 971 C C . PHE A 1 122 ? 12.505 -4.033 -3.000 1.00 95.00 122 PHE A C 1
ATOM 973 O O . PHE A 1 122 ? 12.439 -4.657 -4.063 1.00 95.00 122 PHE A O 1
ATOM 980 N N . TRP A 1 123 ? 11.906 -2.859 -2.822 1.00 94.00 123 TRP A N 1
ATOM 981 C CA . TRP A 1 123 ? 11.164 -2.202 -3.885 1.00 94.00 123 TRP A CA 1
ATOM 982 C C . TRP A 1 123 ? 11.386 -0.695 -3.907 1.00 94.00 123 TRP A C 1
ATOM 984 O O . TRP A 1 123 ? 11.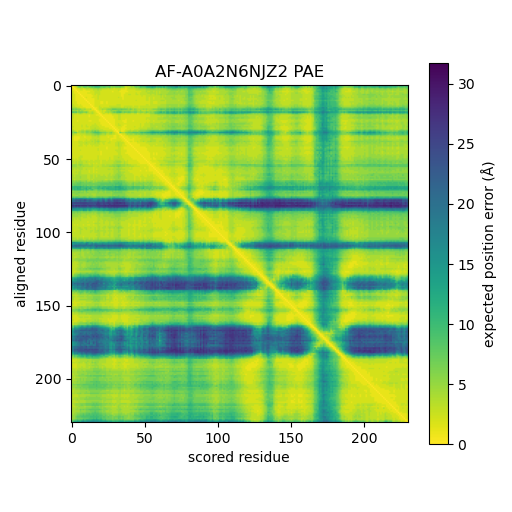694 -0.081 -2.887 1.00 94.00 123 TRP A O 1
ATOM 994 N N . CYS A 1 124 ? 11.225 -0.104 -5.088 1.00 91.75 124 CYS A N 1
ATOM 995 C CA . CYS A 1 124 ? 11.243 1.341 -5.291 1.00 91.75 124 CYS A CA 1
ATOM 996 C C . CYS A 1 124 ? 10.163 1.738 -6.298 1.00 91.75 124 CYS A C 1
ATOM 998 O O . CYS A 1 124 ? 9.878 0.992 -7.240 1.00 91.75 124 CYS A O 1
ATOM 1000 N N . GLU A 1 125 ? 9.541 2.893 -6.071 1.00 90.50 125 GLU A N 1
ATOM 1001 C CA . GLU A 1 125 ? 8.448 3.415 -6.885 1.00 90.50 125 GLU A CA 1
ATOM 1002 C C . GLU A 1 125 ? 8.919 4.473 -7.886 1.00 90.50 125 GLU A C 1
ATOM 1004 O O . GLU A 1 125 ? 9.657 5.396 -7.553 1.00 90.50 125 GLU A O 1
ATOM 1009 N N . PHE A 1 126 ? 8.390 4.383 -9.103 1.00 88.94 126 PHE A N 1
ATOM 1010 C CA . PHE A 1 126 ? 8.588 5.329 -10.193 1.00 88.94 126 PHE A CA 1
ATOM 1011 C C . PHE A 1 126 ? 7.244 5.733 -10.793 1.00 88.94 126 PHE A C 1
ATOM 1013 O O . PHE A 1 126 ? 6.227 5.062 -10.620 1.00 88.94 126 PHE A O 1
ATOM 1020 N N . ASN A 1 127 ? 7.235 6.821 -11.562 1.00 88.19 127 ASN A N 1
ATOM 1021 C CA . ASN A 1 127 ? 6.037 7.274 -12.262 1.00 88.19 127 ASN A CA 1
ATOM 1022 C C . ASN A 1 127 ? 6.276 7.356 -13.771 1.00 88.19 127 ASN A C 1
ATOM 1024 O O . ASN A 1 127 ? 7.064 8.185 -14.233 1.00 88.19 127 ASN A O 1
ATOM 1028 N N . ILE A 1 128 ? 5.510 6.592 -14.553 1.00 88.38 128 ILE A N 1
ATOM 1029 C CA . ILE A 1 12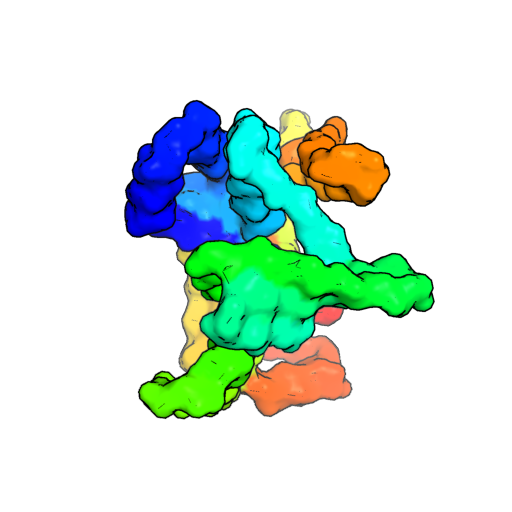8 ? 5.401 6.829 -15.996 1.00 88.38 128 ILE A CA 1
ATOM 1030 C C . ILE A 1 128 ? 4.446 8.001 -16.187 1.00 88.38 128 ILE A C 1
ATOM 1032 O O . ILE A 1 128 ? 3.227 7.864 -16.066 1.00 88.38 128 ILE A O 1
ATOM 1036 N N . LYS A 1 129 ? 5.013 9.175 -16.470 1.00 85.75 129 LYS A N 1
ATOM 1037 C CA . LYS A 1 129 ? 4.236 10.383 -16.760 1.00 85.75 129 LYS A CA 1
ATOM 1038 C C . LYS A 1 129 ? 3.389 10.198 -18.031 1.00 85.75 129 LYS A C 1
ATOM 1040 O O . LYS A 1 129 ? 3.810 9.460 -18.927 1.00 85.75 129 LYS A O 1
ATOM 1045 N N . PRO A 1 130 ? 2.239 10.887 -18.137 1.00 81.56 130 PRO A N 1
ATOM 1046 C CA . PRO A 1 130 ? 1.394 10.814 -19.324 1.00 81.56 130 PRO A CA 1
ATOM 1047 C C . PRO A 1 130 ? 2.137 11.246 -20.598 1.00 81.56 130 PRO A C 1
ATOM 1049 O O . PRO A 1 130 ? 3.191 11.888 -20.548 1.00 81.56 130 PRO A O 1
ATOM 1052 N N . GLY A 1 131 ? 1.599 10.840 -21.749 1.00 75.19 131 GLY A N 1
ATOM 1053 C CA . GLY A 1 131 ? 2.140 11.142 -23.070 1.00 75.19 131 GLY A CA 1
ATOM 1054 C C . GLY A 1 131 ? 2.045 12.624 -23.440 1.00 75.19 131 GLY A C 1
ATOM 1055 O O . GLY A 1 131 ? 1.636 13.473 -22.642 1.00 75.19 131 GLY A O 1
ATOM 1056 N N . LYS A 1 132 ? 2.439 12.944 -24.679 1.00 71.38 132 LYS A N 1
ATOM 1057 C CA . LYS A 1 132 ? 2.253 14.294 -25.228 1.00 71.38 132 LYS A CA 1
ATOM 1058 C C . LYS A 1 132 ? 0.760 14.643 -25.236 1.00 71.38 132 LYS A C 1
ATOM 1060 O O . LYS A 1 132 ? -0.080 13.758 -25.398 1.00 71.38 132 LYS A O 1
ATOM 1065 N N . ALA A 1 133 ? 0.452 15.924 -25.051 1.00 65.00 133 ALA A N 1
ATOM 1066 C CA . ALA A 1 133 ? -0.907 16.412 -25.227 1.00 65.00 133 ALA A CA 1
ATOM 1067 C C . ALA A 1 133 ? -1.343 1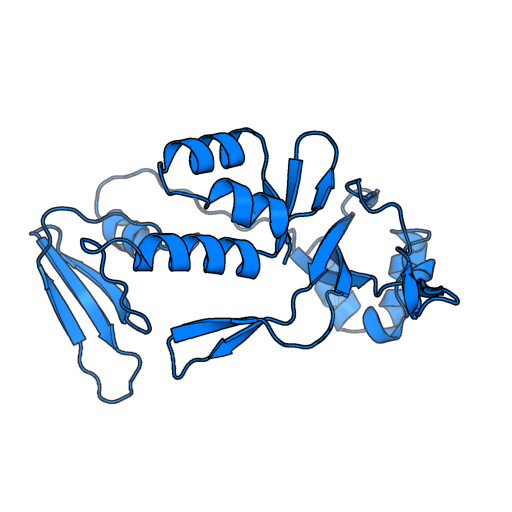6.189 -26.683 1.00 65.00 133 ALA A C 1
ATOM 1069 O O . ALA A 1 133 ? -0.578 16.454 -27.613 1.00 65.00 133 ALA A O 1
ATOM 1070 N N . HIS A 1 134 ? -2.552 15.675 -26.857 1.00 62.12 134 HIS A N 1
ATOM 1071 C CA . HIS A 1 134 ? -3.281 15.695 -28.111 1.00 62.12 134 HIS A CA 1
ATOM 1072 C C . HIS A 1 134 ? -3.703 17.139 -28.436 1.00 62.12 134 HIS A C 1
ATOM 1074 O O . HIS A 1 134 ? -3.598 18.044 -27.605 1.00 62.12 134 HIS A O 1
ATOM 1080 N N . ASN A 1 135 ? -4.171 17.367 -29.666 1.00 56.91 135 ASN A N 1
ATOM 1081 C CA . ASN A 1 135 ? -4.571 18.697 -30.144 1.00 56.91 135 ASN A CA 1
ATOM 1082 C C . ASN A 1 135 ? -5.756 19.303 -29.362 1.00 56.91 135 ASN A C 1
ATOM 1084 O O . ASN A 1 135 ? -5.978 20.505 -29.438 1.00 56.91 135 ASN A O 1
ATOM 1088 N N . ASP A 1 136 ? -6.499 18.485 -28.618 1.00 55.69 136 ASP A N 1
ATOM 1089 C CA . ASP A 1 136 ? -7.599 18.865 -27.724 1.00 55.69 136 ASP A CA 1
ATOM 1090 C C . ASP A 1 136 ? -7.140 19.151 -26.276 1.00 55.69 136 ASP A C 1
ATOM 1092 O O . ASP A 1 136 ? -7.964 19.402 -25.402 1.00 55.69 136 ASP A O 1
ATOM 1096 N N . GLY A 1 137 ? -5.830 19.108 -26.004 1.00 49.94 137 GLY A N 1
ATOM 1097 C CA . GLY A 1 137 ? -5.254 19.290 -24.671 1.00 49.94 137 GLY A CA 1
ATOM 1098 C C . GLY A 1 137 ? 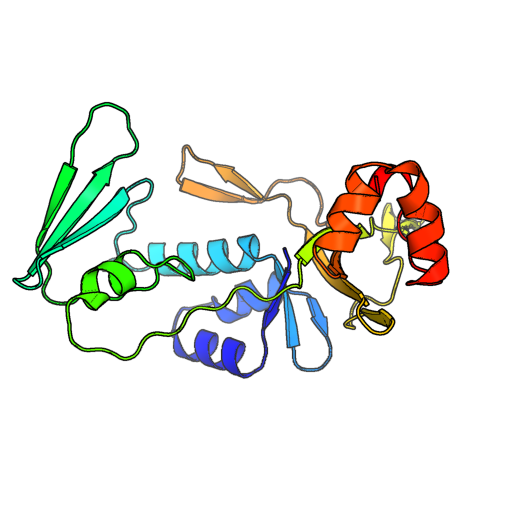-5.243 18.024 -23.805 1.00 49.94 137 GLY A C 1
ATOM 1099 O O . GLY A 1 137 ? -4.523 17.988 -22.805 1.00 49.94 137 GLY A O 1
ATOM 1100 N N . ALA A 1 138 ? -5.945 16.953 -24.196 1.00 55.84 138 ALA A N 1
ATOM 1101 C CA . ALA A 1 138 ? -5.941 15.698 -23.454 1.00 55.84 138 ALA A CA 1
ATOM 1102 C C . ALA A 1 138 ? -4.564 15.029 -23.555 1.00 55.84 138 ALA A C 1
ATOM 1104 O O . ALA A 1 138 ? -3.986 14.916 -24.633 1.00 55.84 138 ALA A O 1
ATOM 1105 N N . ARG A 1 139 ? -3.999 14.550 -22.443 1.00 60.44 139 ARG A N 1
ATOM 1106 C CA . ARG A 1 139 ? -2.747 13.776 -22.481 1.00 60.44 139 ARG A CA 1
ATOM 1107 C C . ARG A 1 139 ? -3.057 12.287 -22.539 1.00 60.44 139 ARG A C 1
ATOM 1109 O O . ARG A 1 139 ? -3.663 11.746 -21.618 1.00 60.44 139 ARG A O 1
ATOM 1116 N N . GLY A 1 140 ? -2.626 11.637 -23.618 1.00 67.94 140 GLY A N 1
ATOM 1117 C CA . GLY A 1 140 ? -2.829 10.206 -23.825 1.00 67.94 140 GLY A CA 1
ATOM 1118 C C . GLY A 1 140 ? -1.959 9.333 -22.917 1.00 67.94 140 GLY A C 1
ATOM 1119 O O . GLY A 1 140 ? -0.940 9.763 -22.366 1.00 67.94 140 GLY A O 1
ATOM 1120 N N . TRP A 1 141 ? -2.344 8.070 -22.784 1.00 77.94 141 TRP A N 1
ATOM 1121 C CA . TRP A 1 141 ? -1.558 7.058 -22.086 1.00 77.94 141 TRP A CA 1
ATOM 1122 C C . TRP A 1 141 ? -0.314 6.661 -22.896 1.00 77.94 141 TRP A C 1
ATOM 1124 O O . TRP A 1 141 ? -0.396 6.484 -24.108 1.00 77.94 141 TRP A O 1
ATOM 1134 N N . LYS A 1 142 ? 0.847 6.505 -22.239 1.00 81.94 142 LYS A N 1
ATOM 1135 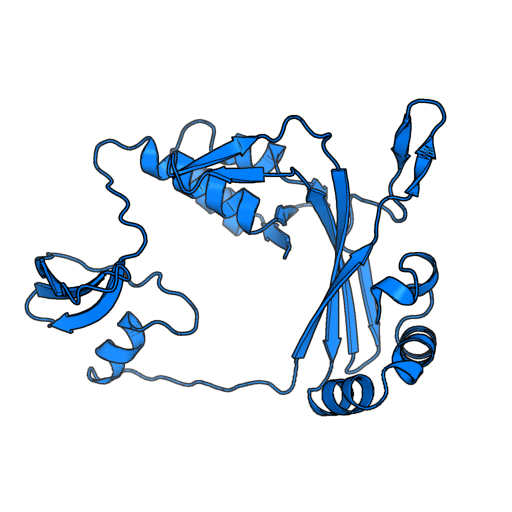C CA . LYS A 1 142 ? 2.086 6.043 -22.907 1.00 81.94 142 LYS A CA 1
ATOM 1136 C C . LYS A 1 142 ? 2.093 4.542 -23.212 1.00 81.94 142 LYS A C 1
ATOM 1138 O O . LYS A 1 142 ? 2.797 4.117 -24.121 1.00 81.94 142 LYS A O 1
ATOM 1143 N N . ILE A 1 143 ? 1.352 3.770 -22.424 1.00 86.06 143 ILE A N 1
ATOM 1144 C CA . ILE A 1 143 ? 1.156 2.320 -22.537 1.00 86.06 143 ILE A CA 1
ATOM 1145 C C . ILE A 1 143 ? -0.326 2.016 -22.264 1.00 86.06 143 ILE A C 1
ATOM 1147 O O . ILE A 1 143 ? -1.047 2.883 -21.772 1.00 86.06 143 ILE A O 1
ATOM 1151 N N . MET A 1 144 ? -0.806 0.819 -22.600 1.00 87.19 144 MET A N 1
ATOM 1152 C CA . MET A 1 144 ? -2.233 0.476 -22.507 1.00 87.19 144 MET A CA 1
ATOM 1153 C C . MET A 1 144 ? -2.776 0.606 -21.059 1.00 87.19 144 MET A C 1
ATOM 1155 O O . MET A 1 144 ? -2.247 -0.041 -20.160 1.00 87.19 144 MET A O 1
ATOM 1159 N N . PRO A 1 145 ? -3.819 1.414 -20.789 1.00 83.44 145 PRO A N 1
ATOM 1160 C CA . PRO A 1 145 ? -4.256 1.735 -19.422 1.00 83.44 145 PRO A CA 1
ATOM 1161 C C . PRO A 1 145 ? -5.116 0.684 -18.732 1.00 83.44 145 PRO A C 1
ATOM 1163 O O . PRO A 1 145 ? -5.215 0.702 -17.516 1.00 83.44 145 PRO A O 1
ATOM 1166 N N . ASN A 1 146 ? -5.744 -0.224 -19.472 1.00 87.69 146 ASN A N 1
ATOM 1167 C CA . ASN A 1 146 ? -6.632 -1.244 -18.912 1.00 87.69 146 ASN A CA 1
ATOM 1168 C C . ASN A 1 146 ? -5.917 -2.591 -18.744 1.00 87.69 146 ASN A C 1
ATOM 1170 O O . ASN A 1 146 ? -6.517 -3.640 -18.966 1.00 87.69 146 ASN A O 1
ATOM 1174 N N . CYS A 1 147 ? -4.633 -2.569 -18.383 1.00 86.75 147 CYS A N 1
ATOM 1175 C CA . CYS A 1 147 ? -3.859 -3.780 -18.128 1.00 86.75 147 CYS A CA 1
ATOM 1176 C C . CYS A 1 147 ? -2.769 -3.554 -17.073 1.00 86.75 147 CYS A C 1
ATOM 1178 O O . CYS A 1 147 ? -2.297 -2.432 -16.867 1.00 86.75 147 CYS A O 1
ATOM 1180 N N . LEU A 1 148 ? -2.387 -4.646 -16.410 1.00 90.31 148 LEU A N 1
ATOM 1181 C CA . LEU A 1 148 ? -1.229 -4.714 -15.528 1.00 90.31 148 LEU A CA 1
ATOM 1182 C C . LEU A 1 148 ? 0.002 -5.034 -16.378 1.00 90.31 148 LEU A C 1
ATOM 1184 O O . LEU A 1 148 ? 0.104 -6.131 -16.926 1.00 90.31 148 LEU A O 1
ATOM 1188 N N . HIS A 1 149 ? 0.937 -4.092 -16.483 1.00 92.38 149 HIS A N 1
ATOM 1189 C CA . HIS A 1 149 ? 2.179 -4.335 -17.215 1.00 92.38 149 HIS A CA 1
ATOM 1190 C C . HIS A 1 149 ? 3.222 -4.941 -16.287 1.00 92.38 149 HIS A C 1
ATOM 1192 O O . HIS A 1 149 ? 3.435 -4.432 -15.186 1.00 92.38 149 HIS A O 1
ATOM 1198 N N . ILE A 1 150 ? 3.880 -6.005 -16.743 1.00 94.44 150 ILE A N 1
ATOM 1199 C CA . ILE A 1 150 ? 4.906 -6.726 -15.989 1.00 94.44 150 ILE A CA 1
ATOM 1200 C C . ILE A 1 150 ? 6.098 -6.975 -16.914 1.00 94.44 150 ILE A C 1
ATOM 1202 O O . ILE A 1 150 ? 5.942 -7.542 -17.993 1.00 94.44 150 ILE A O 1
ATOM 1206 N N . TRP A 1 151 ? 7.290 -6.597 -16.462 1.00 96.06 151 TRP A N 1
ATOM 1207 C CA . TRP A 1 151 ? 8.574 -6.950 -17.060 1.00 96.06 151 TRP A CA 1
ATOM 1208 C C . TRP A 1 151 ? 9.305 -7.901 -16.104 1.00 96.06 151 TRP A C 1
ATOM 1210 O O . TRP A 1 151 ? 9.970 -7.439 -15.170 1.00 96.06 151 TRP A O 1
ATOM 1220 N N . PRO A 1 152 ? 9.147 -9.224 -16.283 1.00 96.19 152 PRO A N 1
ATOM 1221 C CA . PRO A 1 152 ? 9.850 -10.215 -15.480 1.00 96.19 152 PRO A CA 1
ATOM 1222 C C . PRO A 1 152 ? 11.294 -10.378 -15.972 1.00 96.19 152 PRO A C 1
ATOM 1224 O O . PRO A 1 152 ? 11.541 -10.432 -17.176 1.00 96.19 152 PRO A O 1
ATOM 1227 N N . ALA A 1 153 ? 12.247 -10.500 -15.049 1.00 94.06 153 ALA A N 1
ATOM 1228 C CA . ALA A 1 153 ? 13.663 -10.632 -15.380 1.00 94.06 153 ALA A CA 1
ATOM 1229 C C . ALA A 1 153 ? 14.432 -11.474 -14.347 1.00 94.06 153 ALA A C 1
ATOM 1231 O O . ALA A 1 153 ? 15.429 -11.028 -13.789 1.00 94.06 153 ALA A O 1
ATOM 1232 N N . GLY A 1 154 ? 13.988 -12.709 -14.091 1.00 90.88 154 GLY A N 1
ATOM 1233 C CA . GLY A 1 154 ? 14.602 -13.584 -13.082 1.00 90.88 154 GLY A CA 1
ATOM 1234 C C . GLY A 1 154 ? 14.341 -13.051 -11.673 1.00 90.88 154 GLY A C 1
ATOM 1235 O O . GLY A 1 154 ? 13.184 -12.883 -11.301 1.00 90.88 154 GLY A O 1
ATOM 1236 N N . ASP A 1 155 ? 15.400 -12.717 -10.934 1.00 91.31 155 ASP A N 1
ATOM 1237 C CA . ASP A 1 155 ? 15.322 -12.152 -9.571 1.00 91.31 155 ASP A CA 1
ATOM 1238 C C . ASP A 1 155 ? 14.808 -10.698 -9.526 1.00 91.31 155 ASP A C 1
ATOM 1240 O O . ASP A 1 155 ? 14.738 -10.071 -8.470 1.00 91.31 155 ASP A O 1
ATOM 1244 N N . PHE A 1 156 ? 14.468 -10.141 -10.687 1.00 94.81 156 PHE A N 1
ATOM 1245 C CA . PHE A 1 156 ? 14.052 -8.762 -10.872 1.00 94.81 156 PHE A CA 1
ATOM 1246 C C . PHE A 1 156 ? 12.651 -8.728 -11.475 1.00 94.81 156 PHE A C 1
ATOM 1248 O O . PHE A 1 156 ? 12.323 -9.512 -12.367 1.00 94.81 156 PHE A O 1
ATOM 1255 N N . THR A 1 157 ? 11.809 -7.802 -11.031 1.00 96.25 157 THR A N 1
ATOM 1256 C CA . THR A 1 157 ? 10.500 -7.574 -11.655 1.00 96.25 157 THR A CA 1
ATOM 1257 C C . THR A 1 157 ? 10.180 -6.093 -11.652 1.00 96.25 157 THR A C 1
ATOM 1259 O O . THR A 1 157 ? 10.302 -5.437 -10.624 1.00 96.25 157 THR A O 1
ATOM 1262 N N . PHE A 1 158 ? 9.734 -5.565 -12.785 1.00 95.81 158 PHE A N 1
ATOM 1263 C CA . PHE A 1 158 ? 9.173 -4.222 -12.864 1.00 95.81 158 PHE A CA 1
ATOM 1264 C C . PHE A 1 158 ? 7.690 -4.326 -13.208 1.00 95.81 158 PHE A C 1
ATOM 1266 O O . PHE A 1 158 ? 7.323 -4.997 -14.170 1.00 95.81 158 PHE A O 1
ATOM 1273 N N . ILE A 1 159 ? 6.832 -3.677 -12.427 1.00 95.12 159 ILE A N 1
ATOM 1274 C CA . ILE A 1 159 ? 5.390 -3.609 -12.684 1.00 95.12 159 ILE A CA 1
ATOM 1275 C C . ILE A 1 159 ? 4.971 -2.165 -12.923 1.00 95.12 159 ILE A C 1
ATOM 1277 O O . ILE A 1 159 ? 5.534 -1.257 -12.317 1.00 95.12 159 ILE A O 1
ATOM 1281 N N . ALA A 1 160 ? 3.961 -1.944 -13.761 1.00 92.88 160 ALA A N 1
ATOM 1282 C CA . ALA A 1 160 ? 3.331 -0.638 -13.921 1.00 92.88 160 ALA A CA 1
ATOM 1283 C C . ALA A 1 160 ? 1.809 -0.768 -13.843 1.00 92.88 160 ALA A C 1
ATOM 1285 O O . ALA A 1 160 ? 1.185 -1.477 -14.636 1.00 92.88 160 ALA A O 1
ATOM 1286 N N . ILE A 1 161 ? 1.220 -0.062 -12.877 1.00 90.94 161 ILE A N 1
ATOM 1287 C CA . ILE A 1 161 ? -0.213 -0.057 -12.594 1.00 90.94 161 ILE A CA 1
ATOM 1288 C C . ILE A 1 161 ? -0.785 1.307 -12.996 1.00 90.94 161 ILE A C 1
ATOM 1290 O O . ILE A 1 161 ? -0.259 2.340 -12.567 1.00 90.94 161 ILE A O 1
ATOM 1294 N N . PRO A 1 162 ? -1.860 1.348 -13.798 1.00 89.31 162 PRO A N 1
ATOM 1295 C CA . PRO A 1 162 ? -2.500 2.599 -14.185 1.00 89.31 162 PRO A CA 1
ATOM 1296 C C . PRO A 1 162 ? -3.038 3.327 -12.943 1.00 89.31 162 PRO A C 1
ATOM 1298 O O . PRO A 1 162 ? -3.580 2.710 -12.028 1.00 89.31 162 PRO A O 1
ATOM 1301 N N . ASN A 1 163 ? -2.894 4.650 -12.900 1.00 84.62 163 ASN A N 1
ATOM 1302 C CA . ASN A 1 163 ? -3.352 5.499 -11.806 1.00 84.62 163 ASN A CA 1
ATOM 1303 C C . ASN A 1 163 ? -4.176 6.688 -12.312 1.00 84.62 163 ASN A C 1
ATOM 1305 O O . ASN A 1 163 ? -3.757 7.406 -13.226 1.00 84.62 163 ASN A O 1
ATOM 1309 N N . LYS A 1 164 ? -5.309 6.932 -11.649 1.00 78.81 164 LYS A N 1
ATOM 1310 C CA . LYS A 1 164 ? -6.026 8.207 -11.680 1.00 78.81 164 LYS A CA 1
ATOM 1311 C C . LYS A 1 164 ? -5.439 9.087 -10.586 1.00 78.81 164 LYS A C 1
ATOM 1313 O O . LYS A 1 164 ? -5.815 8.973 -9.422 1.00 78.81 164 LYS A O 1
ATOM 1318 N N . VAL A 1 165 ? -4.540 9.992 -10.952 1.00 66.12 165 VAL A N 1
ATOM 1319 C CA . VAL A 1 165 ? -4.068 10.993 -9.998 1.00 66.12 165 VAL A CA 1
ATOM 1320 C C . VAL A 1 165 ? -5.087 12.109 -9.943 1.00 66.12 165 VAL A C 1
ATOM 1322 O O . VAL A 1 165 ? -5.172 12.965 -10.822 1.00 66.12 165 VAL A O 1
ATOM 1325 N N . ARG A 1 166 ? -5.862 12.092 -8.867 1.00 58.59 166 ARG A N 1
ATOM 1326 C CA . ARG A 1 166 ? -6.493 13.295 -8.346 1.00 58.59 166 ARG A CA 1
ATOM 1327 C C . ARG A 1 166 ? -5.462 13.967 -7.455 1.00 58.59 166 ARG A C 1
ATOM 1329 O O . ARG A 1 166 ? -4.966 13.351 -6.509 1.00 58.59 166 ARG A O 1
ATOM 1336 N N . TYR A 1 167 ? -5.122 15.213 -7.754 1.00 50.09 167 TYR A N 1
ATOM 1337 C CA . TYR A 1 167 ? -4.428 16.034 -6.775 1.00 50.09 167 TYR A CA 1
ATOM 1338 C C . TYR A 1 167 ? -5.424 16.251 -5.628 1.00 50.09 167 TYR A C 1
ATOM 1340 O O . TYR A 1 167 ? -6.387 16.994 -5.753 1.00 50.09 167 TYR A O 1
ATOM 1348 N N . PHE A 1 168 ? -5.278 15.494 -4.546 1.00 50.28 168 PHE A N 1
ATOM 1349 C CA . PHE A 1 168 ? -6.022 15.736 -3.316 1.00 50.28 168 PHE A CA 1
ATOM 1350 C C . PHE A 1 168 ? -5.111 16.512 -2.383 1.00 50.28 168 PHE A C 1
ATOM 1352 O O . PHE A 1 168 ? -4.104 15.962 -1.913 1.00 50.28 168 PHE A O 1
ATOM 1359 N N . GLU A 1 169 ? -5.465 17.759 -2.099 1.00 44.31 169 GLU A N 1
ATOM 1360 C CA . GLU A 1 169 ? -4.901 18.454 -0.952 1.00 44.31 169 GLU A CA 1
ATOM 1361 C C . GLU A 1 169 ? -5.604 17.915 0.292 1.00 44.31 169 GLU A C 1
ATOM 1363 O O . GLU A 1 169 ? -6.826 17.961 0.425 1.00 44.31 169 GLU A O 1
ATOM 1368 N N . PHE A 1 170 ? -4.822 17.304 1.181 1.00 46.09 170 PHE A N 1
ATOM 1369 C CA . PHE A 1 170 ? -5.328 16.940 2.494 1.00 46.09 170 PHE A CA 1
ATOM 1370 C C . PHE A 1 170 ? -5.341 18.218 3.331 1.00 46.09 170 PHE A C 1
ATOM 1372 O O . PHE A 1 170 ? -4.275 18.757 3.639 1.00 46.09 170 PHE A O 1
ATOM 1379 N N . SER A 1 171 ? -6.529 18.721 3.669 1.00 46.38 171 SER A N 1
ATOM 1380 C CA . SER A 1 171 ? -6.644 19.848 4.588 1.00 46.38 171 SER A CA 1
ATOM 1381 C C . SER A 1 171 ? -6.506 19.318 6.008 1.00 46.38 171 SER A C 1
ATOM 1383 O O . SER A 1 171 ? -7.470 18.839 6.600 1.00 46.38 171 SER A O 1
ATOM 1385 N N . ALA A 1 172 ? -5.309 19.442 6.586 1.00 46.56 172 ALA A N 1
ATOM 1386 C CA . ALA A 1 172 ? -5.085 19.148 8.005 1.00 46.56 172 ALA A CA 1
ATOM 1387 C C . ALA A 1 172 ? -5.950 20.025 8.934 1.00 46.56 172 ALA A C 1
ATOM 1389 O O . ALA A 1 172 ? -6.128 19.708 10.103 1.00 46.56 172 ALA A O 1
ATOM 1390 N N . ARG A 1 173 ? -6.481 21.139 8.414 1.00 43.28 173 ARG A N 1
ATOM 1391 C CA . ARG A 1 173 ? -7.266 22.117 9.169 1.00 43.28 173 ARG A CA 1
ATOM 1392 C C . ARG A 1 173 ? -8.747 21.753 9.266 1.00 43.28 173 ARG A C 1
ATOM 1394 O O . ARG A 1 173 ? -9.379 22.086 10.258 1.00 43.28 173 ARG A O 1
ATOM 1401 N N . GLU A 1 174 ? -9.278 21.086 8.246 1.00 49.81 174 GLU A N 1
ATOM 1402 C CA . GLU A 1 174 ? -10.676 20.632 8.197 1.00 49.81 174 GLU A CA 1
ATOM 1403 C C . GLU A 1 174 ? -10.804 19.115 8.368 1.00 49.81 174 GLU A C 1
ATOM 1405 O O . GLU A 1 174 ? -11.916 18.615 8.446 1.00 49.81 174 GLU A O 1
ATOM 1410 N N . PHE A 1 175 ? -9.682 18.385 8.436 1.00 54.12 175 PHE A N 1
ATOM 1411 C CA . PHE A 1 175 ? -9.633 16.918 8.449 1.00 54.12 175 PHE A CA 1
ATOM 1412 C C . PHE A 1 175 ? -10.425 16.273 7.293 1.00 54.12 175 PHE A C 1
ATOM 1414 O O . PHE A 1 175 ? -10.945 15.170 7.424 1.00 54.12 175 PHE A O 1
ATOM 1421 N N . LEU A 1 176 ? -10.474 16.946 6.137 1.00 51.06 176 LEU A N 1
ATOM 1422 C CA . LEU A 1 176 ? -11.201 16.515 4.940 1.00 51.06 176 LEU A CA 1
ATOM 1423 C C . LEU A 1 176 ? -10.266 16.430 3.722 1.00 51.06 176 LEU A C 1
ATOM 1425 O O . LEU A 1 176 ? -9.361 17.254 3.537 1.00 51.06 176 LEU A O 1
ATOM 1429 N N . CYS A 1 177 ? -10.494 15.429 2.865 1.00 51.28 177 CYS A N 1
ATOM 1430 C CA . CYS A 1 177 ? -9.846 15.323 1.556 1.00 51.28 177 CYS A CA 1
ATOM 1431 C C . CYS A 1 177 ? -10.577 16.258 0.570 1.00 51.28 177 CYS A C 1
ATOM 1433 O O . CYS A 1 177 ? -11.639 15.910 0.056 1.00 51.28 177 CYS A O 1
ATOM 1435 N N . LEU A 1 178 ? -10.022 17.442 0.287 1.00 51.09 178 LEU A N 1
ATOM 1436 C CA . LEU A 1 178 ? -10.630 18.378 -0.662 1.00 51.09 178 LEU A CA 1
ATOM 1437 C C . LEU A 1 178 ? -10.175 18.059 -2.099 1.00 51.09 178 LEU A C 1
ATOM 1439 O O . LEU A 1 178 ? -8.979 17.836 -2.337 1.00 51.09 178 LEU A O 1
ATOM 1443 N N . PRO A 1 179 ? -11.092 18.018 -3.084 1.00 52.50 179 PRO A N 1
ATOM 1444 C CA . PRO A 1 179 ? -10.704 17.894 -4.480 1.00 52.50 179 PRO A CA 1
ATOM 1445 C C . PRO A 1 179 ? -9.941 19.155 -4.900 1.00 52.50 179 PRO A C 1
ATOM 1447 O O . PRO A 1 179 ? -10.490 20.255 -4.855 1.00 52.50 179 PRO A O 1
ATOM 1450 N N . SER A 1 180 ? -8.686 19.008 -5.333 1.00 47.19 180 SER A N 1
ATOM 1451 C CA . SER A 1 180 ? -8.015 20.103 -6.034 1.00 47.19 180 SER A CA 1
ATOM 1452 C C . SER A 1 180 ? -8.773 20.394 -7.326 1.00 47.19 180 SER A C 1
ATOM 1454 O O . SER A 1 180 ? -9.140 19.478 -8.064 1.00 47.19 180 SER A O 1
ATOM 1456 N N . LEU A 1 181 ? -8.959 21.679 -7.627 1.00 43.72 181 LEU A N 1
ATOM 1457 C CA . LEU A 1 181 ? -9.488 22.166 -8.905 1.00 43.72 181 LEU A CA 1
ATOM 1458 C C . LEU A 1 181 ? -8.522 21.917 -10.083 1.00 43.72 181 LEU A C 1
ATOM 1460 O O . LEU A 1 181 ? -8.844 22.260 -11.219 1.00 43.72 181 LEU A O 1
ATOM 1464 N N . THR A 1 182 ? -7.340 21.338 -9.838 1.00 44.25 182 THR A N 1
ATOM 1465 C CA . THR A 1 182 ? -6.385 20.969 -10.887 1.00 44.25 182 THR A CA 1
ATOM 1466 C C . THR A 1 182 ? -6.704 19.597 -11.487 1.00 44.25 182 THR A C 1
ATOM 1468 O O . THR A 1 182 ? -6.950 18.621 -10.783 1.00 44.25 182 THR A O 1
ATOM 1471 N N . GLU A 1 183 ? -6.717 19.569 -12.820 1.00 51.00 183 GLU A N 1
ATOM 1472 C CA . GLU A 1 183 ? -7.116 18.488 -13.729 1.00 51.00 183 GLU A CA 1
ATOM 1473 C C . GLU A 1 183 ? -6.842 17.049 -13.247 1.00 51.00 183 GLU A C 1
ATOM 1475 O O . GLU A 1 183 ? -5.776 16.728 -12.717 1.00 51.00 183 GLU A O 1
ATOM 1480 N N . LEU A 1 184 ? -7.796 16.152 -13.533 1.00 57.62 184 LEU A N 1
ATOM 1481 C CA . LEU A 1 184 ? -7.630 14.704 -13.409 1.00 57.62 184 LEU A CA 1
ATOM 1482 C C . LEU A 1 184 ? -6.435 14.258 -14.271 1.00 57.62 184 LEU A C 1
ATOM 1484 O O . LEU A 1 184 ? -6.491 14.298 -15.500 1.00 57.62 184 LEU A O 1
ATOM 1488 N N . GLY A 1 185 ? -5.344 13.847 -13.628 1.00 65.31 185 GLY A N 1
ATOM 1489 C CA . GLY A 1 185 ? -4.142 13.374 -14.302 1.00 65.31 185 GLY A CA 1
ATOM 1490 C C . GLY A 1 185 ? -4.127 11.855 -14.446 1.00 65.31 185 GLY A C 1
ATOM 1491 O O . GLY A 1 185 ? -4.565 11.123 -13.559 1.00 65.31 185 GLY A O 1
ATOM 1492 N N . TRP A 1 186 ? -3.553 11.368 -15.542 1.00 75.38 186 TRP A N 1
ATOM 1493 C CA . TRP A 1 186 ? -3.322 9.943 -15.781 1.00 75.38 186 TRP A CA 1
ATOM 1494 C C . TRP A 1 186 ? -1.823 9.653 -15.693 1.00 75.38 186 TRP A C 1
ATOM 1496 O O . TRP A 1 186 ? -1.031 10.341 -16.333 1.00 75.38 186 TRP A O 1
ATOM 1506 N N . LEU A 1 187 ? -1.403 8.657 -14.916 1.00 84.50 187 LEU A N 1
ATOM 1507 C CA . LEU A 1 187 ? -0.017 8.162 -14.913 1.00 84.50 187 LEU A CA 1
ATOM 1508 C C . LEU A 1 187 ? 0.011 6.666 -14.614 1.00 84.50 187 LEU A C 1
ATOM 1510 O O . LEU A 1 187 ? -1.007 6.119 -14.209 1.00 84.50 187 LEU A O 1
ATOM 1514 N N . PHE A 1 188 ? 1.160 6.007 -14.761 1.00 88.38 188 PHE A N 1
ATOM 1515 C CA . PHE A 1 188 ? 1.345 4.684 -14.154 1.00 88.38 188 PHE A CA 1
ATOM 1516 C C . PHE A 1 188 ? 2.242 4.784 -12.928 1.00 88.38 188 PHE A C 1
ATOM 1518 O O . PHE A 1 188 ? 3.375 5.264 -13.030 1.00 88.38 188 PHE A O 1
ATOM 1525 N N . ALA A 1 189 ? 1.737 4.299 -11.795 1.00 90.06 189 ALA A N 1
ATOM 1526 C CA . ALA A 1 189 ? 2.551 4.019 -10.625 1.00 90.06 189 ALA A CA 1
ATOM 1527 C C . ALA A 1 189 ? 3.295 2.717 -10.914 1.00 90.06 189 ALA A C 1
ATOM 1529 O O . ALA A 1 189 ? 2.677 1.682 -11.162 1.00 90.06 189 ALA A O 1
ATOM 1530 N N . SER A 1 190 ? 4.615 2.798 -10.975 1.00 92.06 190 SER A N 1
ATOM 1531 C CA . SER A 1 190 ? 5.462 1.669 -11.331 1.00 92.06 190 SER A CA 1
ATOM 1532 C C . SER A 1 190 ? 6.334 1.279 -10.158 1.00 92.06 190 SER A C 1
ATOM 1534 O O . SER A 1 190 ? 6.762 2.143 -9.400 1.00 92.06 190 SER A O 1
ATOM 1536 N N . THR A 1 191 ? 6.614 -0.005 -10.014 1.00 94.19 191 THR A N 1
ATOM 1537 C CA . THR A 1 191 ? 7.401 -0.528 -8.902 1.00 94.19 191 THR A CA 1
ATOM 1538 C C . THR A 1 191 ? 8.427 -1.499 -9.445 1.00 94.19 191 THR A C 1
ATOM 1540 O O . THR A 1 191 ? 8.082 -2.421 -10.182 1.00 94.19 191 THR A O 1
ATOM 1543 N N . VAL A 1 192 ? 9.689 -1.290 -9.084 1.00 95.12 192 VAL A N 1
ATOM 1544 C CA . VAL A 1 192 ? 10.742 -2.280 -9.301 1.00 95.12 192 VAL A CA 1
ATOM 1545 C C . VAL A 1 192 ? 10.908 -3.109 -8.038 1.00 95.12 192 VAL A C 1
ATOM 1547 O O . VAL A 1 192 ? 10.891 -2.552 -6.945 1.00 95.12 192 VAL A O 1
ATOM 1550 N N . PHE A 1 193 ? 11.097 -4.412 -8.195 1.00 95.62 193 PHE A N 1
ATOM 1551 C CA . PHE A 1 193 ? 11.450 -5.358 -7.147 1.00 95.62 193 PHE A CA 1
ATOM 1552 C C . PHE A 1 193 ? 12.803 -5.979 -7.482 1.00 95.62 193 PHE A C 1
ATOM 1554 O O . PHE A 1 193 ? 13.004 -6.428 -8.615 1.00 95.62 193 PHE A O 1
ATOM 1561 N N . MET A 1 194 ? 13.726 -5.979 -6.521 1.00 95.69 194 MET A N 1
ATOM 1562 C CA . MET A 1 194 ? 15.053 -6.586 -6.670 1.00 95.69 194 MET A CA 1
ATOM 1563 C C . MET A 1 194 ? 15.712 -6.859 -5.304 1.00 95.69 194 MET A C 1
ATOM 1565 O O . MET A 1 194 ? 15.286 -6.268 -4.307 1.00 95.69 194 MET A O 1
ATOM 1569 N N . PRO A 1 195 ? 16.758 -7.704 -5.238 1.00 96.31 195 PRO A N 1
ATOM 1570 C CA . PRO A 1 195 ? 17.486 -7.976 -3.997 1.00 96.31 195 PRO A CA 1
ATOM 1571 C C . PRO A 1 195 ? 18.117 -6.723 -3.377 1.00 96.31 195 PRO A C 1
ATOM 1573 O O . PRO A 1 195 ? 18.515 -5.790 -4.086 1.00 96.31 195 PRO A O 1
ATOM 1576 N N . ALA A 1 196 ? 18.273 -6.716 -2.051 1.00 94.25 196 ALA A N 1
ATOM 1577 C CA . ALA A 1 196 ? 18.805 -5.570 -1.311 1.00 94.25 196 ALA A CA 1
ATOM 1578 C C . ALA A 1 196 ? 20.240 -5.210 -1.726 1.00 94.25 196 ALA A C 1
ATOM 1580 O O . ALA A 1 196 ? 20.612 -4.035 -1.778 1.00 94.25 196 ALA A O 1
ATOM 1581 N N . SER A 1 197 ? 21.044 -6.224 -2.052 1.00 94.81 197 SER A N 1
ATOM 1582 C CA . SER A 1 197 ? 22.428 -6.059 -2.502 1.00 94.81 197 SER A CA 1
ATOM 1583 C C . SER A 1 197 ? 22.523 -5.231 -3.785 1.00 94.81 197 SER A C 1
ATOM 1585 O O . SER A 1 197 ? 23.359 -4.334 -3.874 1.00 94.81 197 SER A O 1
ATOM 1587 N N . ILE A 1 198 ? 21.619 -5.458 -4.741 1.00 95.06 198 ILE A N 1
ATOM 1588 C CA . ILE A 1 198 ? 21.587 -4.712 -6.002 1.00 95.06 198 ILE A CA 1
ATOM 1589 C C . ILE A 1 198 ? 21.140 -3.269 -5.769 1.00 95.06 198 ILE A C 1
ATOM 1591 O O . ILE A 1 198 ? 21.741 -2.352 -6.328 1.00 95.06 198 ILE A O 1
ATOM 1595 N N . PHE A 1 199 ? 20.156 -3.045 -4.891 1.00 92.12 199 PHE A N 1
ATOM 1596 C CA . PHE A 1 199 ? 19.788 -1.690 -4.470 1.00 92.12 199 PHE A CA 1
ATOM 1597 C C . PHE A 1 199 ? 20.975 -0.930 -3.882 1.00 92.12 199 PHE A C 1
ATOM 1599 O O . PHE A 1 199 ? 21.186 0.232 -4.222 1.00 92.12 199 PHE A O 1
ATOM 1606 N N . ALA A 1 200 ? 21.760 -1.574 -3.016 1.00 93.38 200 ALA A N 1
ATOM 1607 C CA . ALA A 1 200 ? 22.938 -0.954 -2.422 1.00 93.38 200 ALA A CA 1
ATOM 1608 C C . ALA A 1 200 ? 23.987 -0.587 -3.486 1.00 93.38 200 ALA A C 1
ATOM 1610 O O . ALA A 1 200 ? 24.535 0.513 -3.435 1.00 93.38 200 ALA A O 1
ATOM 1611 N N . THR A 1 201 ? 24.224 -1.461 -4.471 1.00 95.25 201 THR A N 1
ATOM 1612 C CA . THR A 1 201 ? 25.134 -1.187 -5.594 1.00 95.25 201 THR A CA 1
ATOM 1613 C C . THR A 1 201 ? 24.656 -0.013 -6.448 1.00 95.25 201 THR A C 1
ATOM 1615 O O . THR A 1 201 ? 25.428 0.913 -6.679 1.00 95.25 201 THR A O 1
ATOM 1618 N N . LEU A 1 202 ? 23.387 -0.005 -6.868 1.00 93.81 202 LEU A N 1
ATOM 1619 C CA . LEU A 1 202 ? 22.833 1.066 -7.707 1.00 93.81 202 LEU A CA 1
ATOM 1620 C C . LEU A 1 202 ? 22.748 2.407 -6.971 1.00 93.81 202 LEU A C 1
ATOM 1622 O O . LEU A 1 202 ? 22.934 3.450 -7.581 1.00 93.81 202 LEU A O 1
ATOM 1626 N N . LYS A 1 203 ? 22.510 2.392 -5.656 1.00 90.88 203 LYS A N 1
ATOM 1627 C CA . LYS A 1 203 ? 22.531 3.604 -4.827 1.00 90.88 203 LYS A CA 1
ATOM 1628 C C . LYS A 1 203 ? 23.944 4.166 -4.649 1.00 90.88 203 LYS A C 1
ATOM 1630 O O . LYS A 1 203 ? 24.106 5.368 -4.476 1.00 90.88 203 LYS A O 1
ATOM 1635 N N . ALA A 1 204 ? 24.963 3.307 -4.636 1.00 95.19 204 ALA A N 1
ATOM 1636 C CA . ALA A 1 204 ? 26.354 3.740 -4.542 1.00 95.19 204 ALA A CA 1
ATOM 1637 C C . ALA A 1 204 ? 26.864 4.362 -5.854 1.00 95.19 204 ALA A C 1
ATOM 1639 O O . ALA A 1 204 ? 27.731 5.233 -5.810 1.00 95.19 204 ALA A O 1
ATOM 1640 N N . ASP A 1 205 ? 26.323 3.933 -6.999 1.00 95.12 205 ASP A N 1
ATOM 1641 C CA . ASP A 1 205 ? 26.640 4.469 -8.323 1.00 95.12 205 ASP A CA 1
ATOM 1642 C C . ASP A 1 205 ? 25.382 4.562 -9.204 1.00 95.12 205 ASP A C 1
ATOM 1644 O O . ASP A 1 205 ? 25.072 3.678 -10.009 1.00 95.12 205 ASP A O 1
ATOM 1648 N N . GLU A 1 206 ? 24.663 5.678 -9.068 1.00 93.62 206 GLU A N 1
ATOM 1649 C CA . GLU A 1 206 ? 23.412 5.941 -9.793 1.00 93.62 206 GLU A CA 1
ATOM 1650 C C . GLU A 1 206 ? 23.609 6.028 -11.317 1.00 93.62 206 GLU A C 1
ATOM 1652 O O . GLU A 1 206 ? 22.661 5.840 -12.083 1.00 93.62 206 GLU A O 1
ATOM 1657 N N . SER A 1 207 ? 24.846 6.238 -11.791 1.00 93.88 207 SER A N 1
ATOM 1658 C CA . SER A 1 207 ? 25.156 6.270 -13.227 1.00 93.88 207 SER A CA 1
ATOM 1659 C C . SER A 1 207 ? 24.932 4.918 -13.920 1.00 93.88 207 SER A C 1
ATOM 1661 O O . SER A 1 207 ? 24.769 4.869 -15.141 1.00 93.88 207 SER A O 1
ATOM 1663 N N . GLN A 1 208 ? 24.859 3.828 -13.146 1.00 94.31 208 GLN A N 1
ATOM 1664 C CA . GLN A 1 208 ? 24.572 2.477 -13.634 1.00 94.31 208 GLN A CA 1
ATOM 1665 C C . GLN A 1 208 ? 23.075 2.186 -13.771 1.00 94.31 208 GLN A C 1
ATOM 1667 O O . GLN A 1 208 ? 22.703 1.211 -14.424 1.00 94.31 208 GLN A O 1
ATOM 1672 N N . ILE A 1 209 ? 22.195 3.010 -13.191 1.00 94.44 209 ILE A N 1
ATOM 1673 C CA . ILE A 1 209 ? 20.742 2.788 -13.242 1.00 94.44 209 ILE A CA 1
ATOM 1674 C C . ILE A 1 209 ? 20.238 2.694 -14.695 1.00 94.44 209 ILE A C 1
ATOM 1676 O O . ILE A 1 209 ? 19.537 1.729 -15.010 1.00 94.44 209 ILE A O 1
ATOM 1680 N N . PRO A 1 210 ? 20.606 3.602 -15.623 1.00 94.69 210 PRO A N 1
ATOM 1681 C CA . PRO A 1 210 ? 20.131 3.527 -17.001 1.00 94.69 210 PRO A CA 1
ATOM 1682 C C . PRO A 1 210 ? 20.510 2.220 -17.717 1.00 94.69 210 PRO A C 1
ATOM 1684 O O . PRO A 1 210 ? 19.653 1.581 -18.330 1.00 94.69 210 PRO A O 1
ATOM 1687 N N . SER A 1 211 ? 21.771 1.789 -17.603 1.00 94.94 211 SER A N 1
ATOM 1688 C CA . SER A 1 211 ? 22.261 0.561 -18.245 1.00 94.94 211 SER A CA 1
ATOM 1689 C C . SER A 1 211 ? 21.688 -0.700 -17.596 1.00 94.94 211 SER A C 1
ATOM 1691 O O . SER A 1 211 ? 21.378 -1.667 -18.293 1.00 94.94 211 SER A O 1
ATOM 1693 N N . PHE A 1 212 ? 21.469 -0.679 -16.279 1.00 95.25 212 PHE A N 1
ATOM 1694 C CA . PHE A 1 212 ? 20.764 -1.737 -15.564 1.00 95.25 212 PHE A CA 1
ATOM 1695 C C . PHE A 1 212 ? 19.330 -1.908 -16.079 1.00 95.25 212 PHE A C 1
ATOM 1697 O O . PHE A 1 212 ? 18.915 -3.031 -16.376 1.00 95.25 212 PHE A O 1
ATOM 1704 N N . PHE A 1 213 ? 18.584 -0.810 -16.238 1.00 95.81 213 PHE A N 1
ATOM 1705 C CA . PHE A 1 213 ? 17.221 -0.854 -16.767 1.00 95.81 213 PHE A CA 1
ATOM 1706 C C . PHE A 1 213 ? 17.175 -1.337 -18.220 1.00 95.81 213 PHE A C 1
ATOM 1708 O O . PHE A 1 213 ? 16.301 -2.136 -18.542 1.00 95.81 213 PHE A O 1
ATOM 1715 N N . ASP A 1 214 ? 18.114 -0.938 -19.081 1.00 95.00 214 ASP A N 1
ATOM 1716 C CA . ASP A 1 214 ? 18.177 -1.458 -20.457 1.00 95.00 214 ASP A CA 1
ATOM 1717 C C . ASP A 1 214 ? 18.420 -2.972 -20.492 1.00 95.00 214 ASP A C 1
ATOM 1719 O O . ASP A 1 214 ? 17.818 -3.683 -21.298 1.00 95.00 214 ASP A O 1
ATOM 1723 N N . ALA A 1 215 ? 19.289 -3.469 -19.607 1.00 95.69 215 ALA A N 1
ATOM 1724 C CA . ALA A 1 215 ? 19.655 -4.878 -19.551 1.00 95.69 215 ALA A CA 1
ATOM 1725 C C . ALA A 1 215 ? 18.565 -5.760 -18.921 1.00 95.69 215 ALA A C 1
ATOM 1727 O O . ALA A 1 215 ? 18.364 -6.893 -19.360 1.00 95.69 215 ALA A O 1
ATOM 1728 N N . LYS A 1 216 ? 17.891 -5.280 -17.867 1.00 96.06 216 LYS A N 1
ATOM 1729 C CA . LYS A 1 216 ? 16.902 -6.064 -17.105 1.00 96.06 216 LYS A CA 1
ATOM 1730 C C . LYS A 1 216 ? 15.466 -5.825 -17.548 1.00 96.06 216 LYS A C 1
ATOM 1732 O O . LYS A 1 216 ? 14.671 -6.755 -17.527 1.00 96.06 216 LYS A O 1
ATOM 1737 N N . PHE A 1 217 ? 15.130 -4.612 -17.971 1.00 95.69 217 PHE A N 1
ATOM 1738 C CA . PHE A 1 217 ? 13.764 -4.209 -18.301 1.00 95.69 217 PHE A CA 1
ATOM 1739 C C . PHE A 1 217 ? 13.715 -3.499 -19.662 1.00 95.69 217 PHE A C 1
ATOM 1741 O O . PHE A 1 217 ? 13.389 -2.305 -19.741 1.00 95.69 217 PHE A O 1
ATOM 1748 N N . PRO A 1 218 ? 14.040 -4.214 -20.756 1.00 94.06 218 PRO A N 1
ATOM 1749 C CA . PRO A 1 218 ? 14.123 -3.612 -22.077 1.00 94.06 218 PRO A CA 1
ATOM 1750 C C . PRO A 1 218 ? 12.811 -2.904 -22.442 1.00 94.06 218 PRO A C 1
ATOM 1752 O O . PRO A 1 218 ? 11.715 -3.454 -22.317 1.00 94.06 218 PRO A O 1
ATOM 1755 N N . GLY A 1 219 ? 12.933 -1.652 -22.884 1.00 91.56 219 GLY A N 1
ATOM 1756 C CA . GLY A 1 219 ? 11.809 -0.802 -23.277 1.00 91.56 219 GLY A CA 1
ATOM 1757 C C . GLY A 1 219 ? 11.215 0.073 -22.168 1.00 91.56 219 GLY A C 1
ATOM 1758 O O . GLY A 1 219 ? 10.547 1.051 -22.496 1.00 91.56 219 GLY A O 1
ATOM 1759 N N . VAL A 1 220 ? 11.498 -0.166 -20.879 1.00 92.75 220 VAL A N 1
ATOM 1760 C CA . VAL A 1 220 ? 10.976 0.689 -19.786 1.00 92.75 220 VAL A CA 1
ATOM 1761 C C . VAL A 1 220 ? 11.468 2.137 -19.911 1.00 92.75 220 VAL A C 1
ATOM 1763 O O . VAL A 1 220 ? 10.687 3.082 -19.753 1.00 92.75 220 VAL A O 1
ATOM 1766 N N . ARG A 1 221 ? 12.734 2.332 -20.299 1.00 93.56 221 ARG A N 1
ATOM 1767 C CA . ARG A 1 221 ? 13.333 3.660 -20.533 1.00 93.56 221 ARG A CA 1
ATOM 1768 C C . ARG A 1 221 ? 12.739 4.430 -21.717 1.00 93.56 221 ARG A C 1
ATOM 1770 O O . ARG A 1 221 ? 12.896 5.643 -21.796 1.00 93.56 221 ARG A O 1
ATOM 1777 N N . ASN A 1 222 ? 11.950 3.785 -22.580 1.00 91.56 222 ASN A N 1
ATOM 1778 C CA . ASN A 1 222 ? 11.165 4.504 -23.592 1.00 91.56 222 ASN A CA 1
ATOM 1779 C C . ASN A 1 222 ? 10.010 5.305 -22.959 1.00 91.56 222 ASN A C 1
ATOM 1781 O O . ASN A 1 222 ? 9.475 6.236 -23.566 1.00 91.56 222 ASN A O 1
ATOM 1785 N N . HIS A 1 223 ? 9.604 4.946 -21.737 1.00 89.75 223 HIS A N 1
ATOM 1786 C CA . HIS A 1 223 ? 8.443 5.515 -21.057 1.00 89.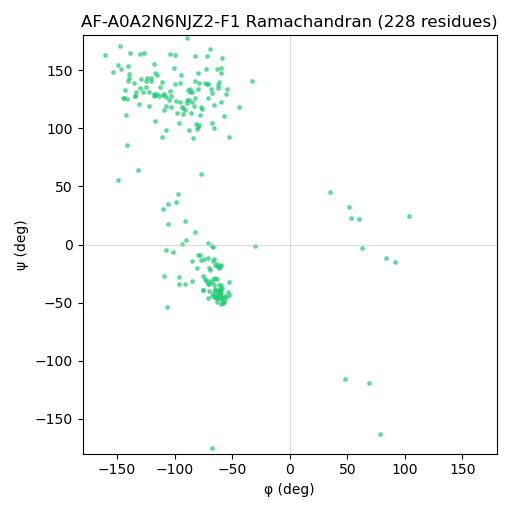75 223 HIS A CA 1
ATOM 1787 C C . HIS A 1 223 ? 8.815 6.413 -19.868 1.00 89.75 223 HIS A C 1
ATOM 1789 O O . HIS A 1 223 ? 8.073 7.363 -19.578 1.00 89.75 223 HIS A O 1
ATOM 1795 N N . ILE A 1 224 ? 9.964 6.170 -19.232 1.00 89.69 224 ILE A N 1
ATOM 1796 C CA . ILE A 1 224 ? 10.483 6.919 -18.077 1.00 89.69 224 ILE A CA 1
ATOM 1797 C C . ILE A 1 224 ? 11.813 7.572 -18.459 1.00 89.69 224 ILE A C 1
ATOM 1799 O O . ILE A 1 224 ? 12.705 6.898 -18.958 1.00 89.69 224 ILE A O 1
ATOM 1803 N N . SER A 1 225 ? 11.950 8.882 -18.233 1.00 87.69 225 SER A N 1
ATOM 1804 C CA . SER A 1 225 ? 13.216 9.587 -18.472 1.00 87.69 225 SER A CA 1
ATOM 1805 C C . SER A 1 225 ? 14.262 9.232 -17.421 1.00 87.69 225 SER A C 1
ATOM 1807 O O . SER A 1 225 ? 13.901 9.059 -16.261 1.00 87.69 225 SER A O 1
ATOM 1809 N N . ASP A 1 226 ? 15.545 9.284 -17.779 1.00 87.00 226 ASP A N 1
ATOM 1810 C CA . ASP A 1 226 ? 16.662 8.991 -16.865 1.00 87.00 226 ASP A CA 1
ATOM 1811 C C . ASP A 1 226 ? 16.618 9.825 -15.576 1.00 87.00 226 ASP A C 1
ATOM 1813 O O . ASP A 1 226 ? 16.758 9.283 -14.488 1.00 87.00 226 ASP A O 1
ATOM 1817 N N . LYS A 1 227 ? 16.273 11.117 -15.672 1.00 86.50 227 LYS A N 1
ATOM 1818 C CA . LYS A 1 227 ? 16.072 12.007 -14.508 1.00 86.50 227 LYS A CA 1
ATOM 1819 C C . LYS A 1 227 ? 14.960 11.548 -13.546 1.00 86.50 227 LYS A C 1
ATOM 1821 O O . LYS A 1 227 ? 14.835 12.070 -12.452 1.00 86.50 227 LYS A O 1
ATOM 1826 N N . SER A 1 228 ? 14.057 10.681 -13.993 1.00 84.19 228 SER A N 1
ATOM 1827 C CA . SER A 1 228 ? 12.979 10.124 -13.164 1.00 84.19 228 SER A CA 1
ATOM 1828 C C . SER A 1 228 ? 13.280 8.709 -12.675 1.00 84.19 228 SER A C 1
ATOM 1830 O O . SER A 1 228 ? 12.470 8.179 -11.922 1.00 84.19 228 SER A O 1
ATOM 1832 N N . LEU A 1 229 ? 14.373 8.098 -13.141 1.00 83.00 229 LEU A N 1
ATOM 1833 C CA . LEU A 1 229 ? 14.891 6.818 -12.651 1.00 83.00 229 LEU A CA 1
ATOM 1834 C C . LEU A 1 229 ? 15.999 7.002 -11.608 1.00 83.00 229 LEU A C 1
ATOM 1836 O O . LEU A 1 229 ? 16.182 6.113 -10.782 1.00 83.00 229 LEU A O 1
ATOM 1840 N N . ILE A 1 230 ? 16.718 8.124 -11.692 1.00 77.94 230 ILE A N 1
ATOM 1841 C CA . ILE A 1 230 ? 17.751 8.579 -10.756 1.00 77.94 230 ILE A CA 1
ATOM 1842 C C . ILE A 1 230 ? 17.110 9.497 -9.715 1.00 77.94 230 ILE A C 1
ATOM 1844 O O . ILE A 1 230 ? 16.379 10.425 -10.140 1.00 77.94 230 ILE A O 1
#

Sequence (230 aa):
MNLTISERGMKALRKAEQPDLLQRVIDASIPFENNLAIDCKGLTCALLDSLDALSNIKIFFNHKFVRVNFHGTALFEDEDWLSHSAEVKFDMMLGADGAHSTVRYNMKVSCRDYQHEYIDLFWCEFNIKPGKAHNDGARGWKIMPNCLHIWPAGDFTFIAIPNKVRYFEFSAREFLCLPSLTELGWLFASTVFMPASIFATLKADESQIPSFFDAKFPGVRNHISDKSLI

Secondary structure (DSSP, 8-state):
-EEEE-HHHHHHHHHT--TTHHHHHHHHSEEETTEEEEEHHHHHHHHHHHHHT-TT----TTEEEEEEETTTEEEEEESSSS--EEEEE-S-------TT-HHHHHHTTSS--------S-EEEEEEE---PBPTTSPBPPSS-TTS-EEEEETTEEEEEEEEEE--EEEETTTTEEEEPSS--EEEEEEEEEE-HHHHHHHHH-GGGHHHHHHHHSTTGGGTS-GGGT-